Protein AF-A0A671UIS6-F1 (afdb_monomer_lite)

Radius of gyration: 105.87 Å; chains: 1; bounding box: 160×72×300 Å

Organism: Sparus aurata (NCBI:txid8175)

Structure (mmCIF, N/CA/C/O backbone):
data_AF-A0A671UIS6-F1
#
_entry.id   AF-A0A671UIS6-F1
#
loop_
_atom_site.group_PDB
_atom_site.id
_atom_site.type_symbol
_atom_site.label_atom_id
_atom_site.label_alt_id
_atom_site.label_comp_id
_atom_site.label_asym_id
_atom_site.label_entity_id
_atom_site.label_seq_id
_atom_site.pdbx_PDB_ins_code
_atom_site.Cartn_x
_atom_site.Cartn_y
_atom_site.Cartn_z
_atom_site.occupancy
_atom_site.B_iso_or_equiv
_atom_site.auth_seq_id
_atom_site.auth_comp_id
_atom_site.auth_asym_id
_atom_site.auth_atom_id
_atom_site.pdbx_PDB_model_num
ATOM 1 N N . MET A 1 1 ? -38.648 -24.676 105.236 1.00 51.47 1 MET A N 1
ATOM 2 C CA . MET A 1 1 ? -39.016 -25.423 106.467 1.00 51.47 1 MET A CA 1
ATOM 3 C C . MET A 1 1 ? -37.854 -25.617 107.464 1.00 51.47 1 MET A C 1
ATOM 5 O O . MET A 1 1 ? -38.059 -26.242 108.497 1.00 51.47 1 MET A O 1
ATOM 9 N N . SER A 1 2 ? -36.650 -25.066 107.233 1.00 54.97 2 SER A N 1
ATOM 10 C CA . SER A 1 2 ? -35.487 -25.190 108.141 1.00 54.97 2 SER A CA 1
ATOM 11 C C . SER A 1 2 ? -35.295 -24.007 109.107 1.00 54.97 2 SER A C 1
ATOM 13 O O . SER A 1 2 ? -34.727 -24.186 110.181 1.00 54.97 2 SER A O 1
ATOM 15 N N . ALA A 1 3 ? -35.814 -22.817 108.783 1.00 49.06 3 ALA A N 1
ATOM 16 C CA . ALA A 1 3 ? -35.645 -21.608 109.599 1.00 49.06 3 ALA A CA 1
ATOM 17 C C . ALA A 1 3 ? -36.442 -21.633 110.922 1.00 49.06 3 ALA A C 1
ATOM 19 O O . ALA A 1 3 ? -35.980 -21.117 111.934 1.00 49.06 3 ALA A O 1
ATOM 20 N N . SER A 1 4 ? -37.597 -22.303 110.951 1.00 53.16 4 SER A N 1
ATOM 21 C CA . SER A 1 4 ? -38.454 -22.416 112.143 1.00 53.16 4 SER A CA 1
ATOM 22 C C . SER A 1 4 ? -37.894 -23.390 113.192 1.00 53.16 4 SER A C 1
ATOM 24 O O . SER A 1 4 ? -38.154 -23.239 114.382 1.00 53.16 4 SER A O 1
ATOM 26 N N . ARG A 1 5 ? -37.088 -24.377 112.768 1.00 56.91 5 ARG A N 1
ATOM 27 C CA . ARG A 1 5 ? -36.473 -25.380 113.660 1.00 56.91 5 ARG A CA 1
ATOM 28 C C . ARG A 1 5 ? -35.248 -24.824 114.405 1.00 56.91 5 ARG A C 1
ATOM 30 O O . ARG A 1 5 ? -34.976 -25.256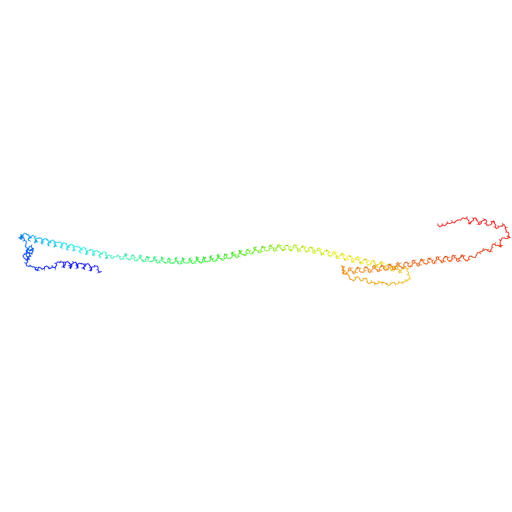 115.521 1.00 56.91 5 ARG A O 1
ATOM 37 N N . SER A 1 6 ? -34.552 -23.828 113.842 1.00 68.19 6 SER A N 1
ATOM 38 C CA . SER A 1 6 ? -33.358 -23.220 114.461 1.00 68.19 6 SER A CA 1
ATOM 39 C C . SER A 1 6 ? -33.676 -22.200 115.560 1.00 68.19 6 SER A C 1
ATOM 41 O O . SER A 1 6 ? -32.840 -21.938 116.422 1.00 68.19 6 SER A O 1
ATOM 43 N N . ALA A 1 7 ? -34.871 -21.607 115.546 1.00 65.06 7 ALA A N 1
ATOM 44 C CA . ALA A 1 7 ? -35.311 -20.681 116.590 1.00 65.06 7 ALA A CA 1
ATOM 45 C C . ALA A 1 7 ? -35.688 -21.427 117.882 1.00 65.06 7 ALA A C 1
ATOM 47 O O . ALA A 1 7 ? -35.312 -21.011 118.973 1.00 65.06 7 ALA A O 1
ATOM 48 N N . LEU A 1 8 ? -36.351 -22.581 117.749 1.00 68.00 8 LEU A N 1
ATOM 49 C CA . LEU A 1 8 ? -36.793 -23.408 118.876 1.00 68.00 8 LEU A CA 1
ATOM 50 C C . LEU A 1 8 ? -35.613 -24.129 119.560 1.00 68.00 8 LEU A C 1
ATOM 52 O O . LEU A 1 8 ? -35.557 -24.202 120.783 1.00 68.00 8 LEU A O 1
ATOM 56 N N . SER A 1 9 ? -34.611 -24.558 118.782 1.00 73.75 9 SER A N 1
ATOM 57 C CA . SER A 1 9 ? -33.340 -25.093 119.303 1.00 73.75 9 SER A CA 1
ATOM 58 C C . SER A 1 9 ? -32.544 -24.059 120.115 1.00 73.75 9 SER A C 1
ATOM 60 O O . SER A 1 9 ? -32.007 -24.397 121.167 1.00 73.75 9 SER A O 1
ATOM 62 N N . ARG A 1 10 ? -32.509 -22.792 119.679 1.00 74.06 10 ARG A N 1
ATOM 63 C CA . ARG A 1 10 ? -31.823 -21.715 120.416 1.00 74.06 10 ARG A CA 1
ATOM 64 C C . ARG A 1 10 ? -32.498 -21.390 121.747 1.00 74.06 10 ARG A C 1
ATOM 66 O O . ARG A 1 10 ? -31.811 -21.081 122.712 1.00 74.06 10 ARG A O 1
ATOM 73 N N . LEU A 1 11 ? -33.823 -21.508 121.811 1.00 70.81 11 LEU A N 1
ATOM 74 C CA . LEU A 1 11 ? -34.587 -21.252 123.030 1.00 70.81 11 LEU A CA 1
ATOM 75 C C . LEU A 1 11 ? -34.443 -22.393 124.053 1.00 70.81 11 LEU A C 1
ATOM 77 O O . LEU A 1 11 ? -34.342 -22.130 125.247 1.00 70.81 11 LEU A O 1
ATOM 81 N N . LEU A 1 12 ? -34.347 -23.646 123.590 1.00 73.88 12 LEU A N 1
ATOM 82 C CA . LEU A 1 12 ? -34.109 -24.808 124.456 1.00 73.88 12 LEU A CA 1
ATOM 83 C C . LEU A 1 12 ? -32.692 -24.830 125.048 1.00 73.88 12 LEU A C 1
ATOM 85 O O . LEU A 1 12 ? -32.553 -25.101 126.236 1.00 73.88 12 LEU A O 1
ATOM 89 N N . ASN A 1 13 ? -31.661 -24.463 124.278 1.00 72.31 13 ASN A N 1
ATOM 90 C CA . ASN A 1 13 ? -30.299 -24.343 124.816 1.00 72.31 13 ASN A CA 1
ATOM 91 C C . ASN A 1 13 ? -30.194 -23.234 125.873 1.00 72.31 13 ASN A C 1
ATOM 93 O O . ASN A 1 13 ? -29.496 -23.402 126.863 1.00 72.31 13 ASN A O 1
ATOM 97 N N . HIS A 1 14 ? -30.935 -22.133 125.712 1.00 64.50 14 HIS A N 1
ATOM 98 C CA . HIS A 1 14 ? -30.919 -21.039 126.685 1.00 64.50 14 HIS A CA 1
ATOM 99 C C . HIS A 1 14 ? -31.647 -21.382 127.995 1.00 64.50 14 HIS A C 1
ATOM 101 O O . HIS A 1 14 ? -31.274 -20.881 129.051 1.00 64.50 14 HIS A O 1
ATOM 107 N N . LEU A 1 15 ? -32.656 -22.258 127.944 1.00 61.47 15 LEU A N 1
ATOM 108 C CA . LEU A 1 15 ? -33.334 -22.768 129.140 1.00 61.47 15 LEU A CA 1
ATOM 109 C C . LEU A 1 15 ? -32.526 -23.861 129.857 1.00 61.47 15 LEU A C 1
ATOM 111 O O . LEU A 1 15 ? -32.618 -23.969 131.077 1.00 61.47 15 LEU A O 1
ATOM 115 N N . LEU A 1 16 ? -31.724 -24.640 129.123 1.00 62.56 16 LEU A N 1
ATOM 116 C CA . LEU A 1 16 ? -30.847 -25.668 129.695 1.00 62.56 16 LEU A CA 1
ATOM 117 C C . LEU A 1 16 ? -29.583 -25.064 130.337 1.00 62.56 16 LEU A C 1
ATOM 119 O O . LEU A 1 16 ? -29.271 -25.424 131.469 1.00 62.56 16 LEU A O 1
ATOM 123 N N . ASP A 1 17 ? -28.936 -24.073 129.708 1.00 51.88 17 ASP A N 1
ATOM 124 C CA . ASP A 1 17 ? -27.770 -23.370 130.287 1.00 51.88 17 ASP A CA 1
ATOM 125 C C . ASP A 1 17 ? -28.120 -22.594 131.569 1.00 51.88 17 ASP A C 1
ATOM 127 O O . ASP A 1 17 ? -27.326 -22.518 132.506 1.00 51.88 17 ASP A O 1
ATOM 131 N N . GLN A 1 18 ? -29.332 -22.035 131.654 1.00 43.62 18 GLN A N 1
ATOM 132 C CA . GLN A 1 18 ? -29.786 -21.317 132.852 1.00 43.62 18 GLN A CA 1
ATOM 133 C C . GLN A 1 18 ? -30.185 -22.256 134.005 1.00 43.62 18 GLN A C 1
ATOM 135 O O . GLN A 1 18 ? -30.294 -21.806 135.147 1.00 43.62 18 GLN A O 1
ATOM 140 N N . SER A 1 19 ? -30.370 -23.554 133.734 1.00 42.50 19 SER A N 1
ATOM 141 C CA . SER A 1 19 ? -30.723 -24.559 134.743 1.00 42.50 19 SER A CA 1
ATOM 142 C C . SER A 1 19 ? -29.503 -25.177 135.441 1.00 42.50 19 SER A C 1
ATOM 144 O O . SER A 1 19 ? -29.650 -25.654 136.565 1.00 42.50 19 SER A O 1
ATOM 146 N N . GLU A 1 20 ? -28.307 -25.152 134.839 1.00 39.03 20 GLU A N 1
ATOM 147 C CA . GLU A 1 20 ? -27.092 -25.733 135.446 1.00 39.03 20 GLU A CA 1
ATOM 148 C C . GLU A 1 20 ? -26.280 -24.744 136.303 1.00 39.03 20 GLU A C 1
ATOM 150 O O . GLU A 1 20 ? -25.532 -25.156 137.188 1.00 39.03 20 GLU A O 1
ATOM 155 N N . VAL A 1 21 ? -26.477 -23.431 136.141 1.00 42.56 21 VAL A N 1
ATOM 156 C CA . VAL A 1 21 ? -25.713 -22.403 136.884 1.00 42.56 21 VAL A CA 1
ATOM 157 C C . VAL A 1 21 ? -26.230 -22.171 138.315 1.00 42.56 21 VAL A C 1
ATOM 159 O O . VAL A 1 21 ? -25.542 -21.570 139.140 1.00 42.56 21 VAL A O 1
ATOM 162 N N . HIS A 1 22 ? -27.409 -22.690 138.674 1.00 34.12 22 HIS A N 1
ATOM 163 C CA . HIS A 1 22 ? -28.022 -22.429 139.986 1.00 34.12 22 HIS A CA 1
ATOM 164 C C . HIS A 1 22 ? -28.241 -23.666 140.863 1.00 34.12 22 HIS A C 1
ATOM 166 O O . HIS A 1 22 ? -28.967 -23.592 141.852 1.00 34.12 22 HIS A O 1
ATOM 172 N N . SER A 1 23 ? -27.609 -24.800 140.549 1.00 37.78 23 SER A N 1
ATOM 173 C CA . SER A 1 23 ? -27.775 -26.044 141.317 1.00 37.78 23 SER A CA 1
ATOM 174 C C . SER A 1 23 ? -26.456 -26.773 141.594 1.00 37.78 23 SER A C 1
ATOM 176 O O . SER A 1 23 ? -26.352 -27.978 141.406 1.00 37.78 23 SER A O 1
ATOM 178 N N . SER A 1 24 ? -25.455 -26.065 142.119 1.00 35.44 24 SER A N 1
ATOM 179 C CA . SER A 1 24 ? -24.354 -26.677 142.872 1.00 35.44 24 SER A CA 1
ATOM 180 C C . SER A 1 24 ? -24.456 -26.292 144.349 1.00 35.44 24 SER A C 1
ATOM 182 O O . SER A 1 24 ? -24.062 -25.216 144.792 1.00 35.44 24 SER A O 1
ATOM 184 N N . LEU A 1 25 ? -25.102 -27.209 145.075 1.00 36.19 25 LEU A N 1
ATOM 185 C CA . LEU A 1 25 ? -24.769 -27.701 146.413 1.00 36.19 25 LEU A CA 1
ATOM 186 C C . LEU A 1 25 ? -23.826 -26.803 147.237 1.00 36.19 25 LEU A C 1
ATOM 188 O O . LEU A 1 25 ? -22.655 -26.638 146.926 1.00 36.19 25 LEU A O 1
ATOM 192 N N . SER A 1 26 ? -24.243 -26.232 148.365 1.00 36.62 26 SER A N 1
ATOM 193 C CA . SER A 1 26 ? -24.583 -26.969 149.591 1.00 36.62 26 SER A CA 1
ATOM 194 C C . SER A 1 26 ? -23.682 -28.191 149.844 1.00 36.62 26 SER A C 1
ATOM 196 O O . SER A 1 26 ? -24.058 -29.299 149.493 1.00 36.62 26 SER A O 1
ATOM 198 N N . HIS A 1 27 ? -22.550 -28.032 150.534 1.00 33.75 27 HIS A N 1
ATOM 199 C CA . HIS A 1 27 ? -22.375 -28.731 151.814 1.00 33.75 27 HIS A CA 1
ATOM 200 C C . HIS A 1 27 ? -21.128 -28.272 152.581 1.00 33.75 27 HIS A C 1
ATOM 202 O O . HIS A 1 27 ? -19.986 -28.486 152.196 1.00 33.75 27 HIS A O 1
ATOM 208 N N . CYS A 1 28 ? -21.391 -27.689 153.744 1.00 32.50 28 CYS A N 1
ATOM 209 C CA . CYS A 1 28 ? -20.578 -27.768 154.947 1.00 32.50 28 CYS A CA 1
ATOM 210 C C . CYS A 1 28 ? -19.896 -29.130 155.177 1.00 32.50 28 CYS A C 1
ATOM 212 O O . CYS A 1 28 ? -20.612 -30.128 155.176 1.00 32.50 28 CYS A O 1
ATOM 214 N N . ARG A 1 29 ? -18.603 -29.111 155.560 1.00 34.12 29 ARG A N 1
ATOM 215 C CA . ARG A 1 29 ? -17.872 -29.948 156.565 1.00 34.12 29 ARG A CA 1
ATOM 216 C C . ARG A 1 29 ? -16.375 -29.896 156.197 1.00 34.12 29 ARG A C 1
ATOM 218 O O . ARG A 1 29 ? -16.081 -30.020 155.025 1.00 34.12 29 ARG A O 1
ATOM 225 N N . LEU A 1 30 ? -15.380 -29.615 157.036 1.00 41.09 30 LEU A N 1
ATOM 226 C CA . LEU A 1 30 ? -15.072 -29.773 158.466 1.00 41.09 30 LEU A CA 1
ATOM 227 C C . LEU A 1 30 ? -14.164 -28.563 158.823 1.00 41.09 30 LEU A C 1
ATOM 229 O O . LEU A 1 30 ? -13.491 -28.055 157.936 1.00 41.09 30 LEU A O 1
ATOM 233 N N . ASP A 1 31 ? -14.253 -27.939 159.990 1.00 36.25 31 ASP A N 1
ATOM 234 C CA . ASP A 1 31 ? -13.350 -28.268 161.098 1.00 36.25 31 ASP A CA 1
ATOM 235 C C . ASP A 1 31 ? -13.888 -27.699 162.423 1.00 36.25 31 ASP A C 1
ATOM 237 O O . ASP A 1 31 ? -14.813 -26.883 162.435 1.00 36.25 31 ASP A O 1
ATOM 241 N N . GLU A 1 32 ? -13.311 -28.159 163.523 1.00 49.94 32 GLU A N 1
ATOM 242 C CA . GLU A 1 32 ? -13.648 -27.903 164.928 1.00 49.94 32 GLU A CA 1
ATOM 243 C C . GLU A 1 32 ? -13.467 -26.468 165.450 1.00 49.94 32 GLU A C 1
ATOM 245 O O . GLU A 1 32 ? -13.508 -26.231 166.650 1.00 49.94 32 GLU A O 1
ATOM 250 N N . ASP A 1 33 ? -13.444 -25.478 164.572 1.00 49.81 33 ASP A N 1
ATOM 251 C CA . ASP A 1 33 ? -13.819 -24.119 164.925 1.00 49.81 33 ASP A CA 1
ATOM 252 C C . ASP A 1 33 ? -14.940 -23.680 163.987 1.00 49.81 33 ASP A C 1
ATOM 254 O O . ASP A 1 33 ? -14.946 -23.941 162.782 1.00 49.81 33 ASP A O 1
ATOM 258 N N . THR A 1 34 ? -15.894 -22.911 164.507 1.00 60.44 34 THR A N 1
ATOM 259 C CA . THR A 1 34 ? -16.881 -22.180 163.692 1.00 60.44 34 THR A CA 1
ATOM 260 C C . THR A 1 34 ? -18.044 -22.982 163.060 1.00 60.44 34 THR A C 1
ATOM 262 O O . THR A 1 34 ? -18.585 -22.642 162.007 1.00 60.44 34 THR A O 1
ATOM 265 N N . LEU A 1 35 ? -18.596 -23.961 163.784 1.00 50.06 35 LEU A N 1
ATOM 266 C CA . LEU A 1 35 ? -19.987 -24.414 163.567 1.00 50.06 35 LEU A CA 1
ATOM 267 C C . LEU A 1 35 ? -21.032 -23.494 164.225 1.00 50.06 35 LEU A C 1
ATOM 269 O O . LEU A 1 35 ? -22.126 -23.319 163.681 1.00 50.06 35 LEU A O 1
ATOM 273 N N . SER A 1 36 ? -20.673 -22.821 165.325 1.00 55.44 36 SER A N 1
ATOM 274 C CA . SER A 1 36 ? -21.473 -21.737 165.913 1.00 55.44 36 SER A CA 1
ATOM 275 C C . SER A 1 36 ? -21.595 -20.535 164.965 1.00 55.44 36 SER A C 1
ATOM 277 O O . SER A 1 36 ? -22.633 -19.873 164.958 1.00 55.44 36 SER A O 1
ATOM 279 N N . SER A 1 37 ? -20.595 -20.283 164.104 1.00 55.69 37 SER A N 1
ATOM 280 C CA . SER A 1 37 ? -20.656 -19.207 163.104 1.00 55.69 37 SER A CA 1
ATOM 281 C C . SER A 1 37 ? -21.469 -19.573 161.870 1.00 55.69 37 SER A C 1
ATOM 283 O O . SER A 1 37 ? -22.166 -18.703 161.367 1.00 55.69 37 SER A O 1
ATOM 285 N N . ARG A 1 38 ? -21.458 -20.825 161.389 1.00 58.03 38 ARG A N 1
ATOM 286 C CA . ARG A 1 38 ? -22.290 -21.219 160.234 1.00 58.03 38 ARG A CA 1
ATOM 287 C C . ARG A 1 38 ? -23.762 -21.347 160.588 1.00 58.03 38 ARG A C 1
ATOM 289 O O . ARG A 1 38 ? -24.601 -20.982 159.773 1.00 58.03 38 ARG A O 1
ATOM 296 N N . LEU A 1 39 ? -24.086 -21.772 161.810 1.00 55.44 39 LEU A N 1
ATOM 297 C CA . LEU A 1 39 ? -25.446 -21.627 162.327 1.00 55.44 39 LEU A CA 1
ATOM 298 C C . LEU A 1 39 ? -25.789 -20.149 162.561 1.00 55.44 39 LEU A C 1
ATOM 300 O O . LEU A 1 39 ? -26.877 -19.746 162.177 1.00 55.44 39 LEU A O 1
ATOM 304 N N . LYS A 1 40 ? -24.864 -19.291 163.023 1.00 57.56 40 LYS A N 1
ATOM 305 C CA . LYS A 1 40 ? -25.088 -17.827 163.023 1.00 57.56 40 LYS A CA 1
ATOM 306 C C . LYS A 1 40 ? -25.274 -17.233 161.618 1.00 57.56 40 LYS A C 1
ATOM 308 O O . LYS A 1 40 ? -26.089 -16.331 161.482 1.00 57.56 40 LYS A O 1
ATOM 313 N N . LEU A 1 41 ? -24.586 -17.718 160.581 1.00 54.56 41 LEU A N 1
ATOM 314 C CA . LEU A 1 41 ? -24.653 -17.224 159.190 1.00 54.56 41 LEU A CA 1
ATOM 315 C C . LEU A 1 41 ? -25.841 -17.793 158.393 1.00 54.56 41 LEU A C 1
ATOM 317 O O . LEU A 1 41 ? -26.373 -17.127 157.510 1.00 54.56 41 LEU A O 1
ATOM 321 N N . GLY A 1 42 ? -26.291 -19.006 158.715 1.00 56.03 42 GLY A N 1
ATOM 322 C CA . GLY A 1 42 ? -27.492 -19.617 158.140 1.00 56.03 42 GLY A CA 1
ATOM 323 C C . GLY A 1 42 ? -28.781 -19.179 158.842 1.00 56.03 42 GLY A C 1
ATOM 324 O O . GLY A 1 42 ? -29.788 -18.939 158.182 1.00 56.03 42 GLY A O 1
ATOM 325 N N . LEU A 1 43 ? -28.752 -18.989 160.168 1.00 47.84 43 LEU A N 1
ATOM 326 C CA . LEU A 1 43 ? -29.907 -18.512 160.943 1.00 47.84 43 LEU A CA 1
ATOM 327 C C . LEU A 1 43 ? -30.079 -16.988 160.881 1.00 47.84 43 LEU A C 1
ATOM 329 O O . LEU A 1 43 ? -31.194 -16.505 161.062 1.00 47.84 43 LEU A O 1
ATOM 333 N N . SER A 1 44 ? -29.039 -16.231 160.513 1.00 45.31 44 SER A N 1
ATOM 334 C CA . SER A 1 44 ? -29.199 -14.828 160.087 1.00 45.31 44 SER A CA 1
ATOM 335 C C . SER A 1 44 ? -29.858 -14.683 158.706 1.00 45.31 44 SER A C 1
ATOM 337 O O . SER A 1 44 ? -30.277 -13.584 158.355 1.00 45.31 44 SER A O 1
ATOM 339 N N . ARG A 1 45 ? -30.027 -15.777 157.942 1.00 46.66 45 ARG A N 1
ATOM 340 C CA . ARG A 1 45 ? -30.754 -15.808 156.656 1.00 46.66 45 ARG A CA 1
ATOM 341 C C . ARG A 1 45 ? -32.218 -16.256 156.751 1.00 46.66 45 ARG A C 1
ATOM 343 O O . ARG A 1 45 ? -32.931 -16.147 155.759 1.00 46.66 45 ARG A O 1
ATOM 350 N N . LEU A 1 46 ? -32.677 -16.735 157.908 1.00 40.06 46 LEU A N 1
ATOM 351 C CA . LEU A 1 46 ? -34.050 -17.238 158.097 1.00 40.06 46 LEU A CA 1
ATOM 352 C C . LEU A 1 46 ? -34.778 -16.654 159.308 1.00 40.06 46 LEU A C 1
ATOM 354 O O . LEU A 1 46 ? -35.964 -16.917 159.490 1.00 40.06 46 LEU A O 1
ATOM 358 N N . THR A 1 47 ? -34.108 -15.823 160.100 1.00 34.12 47 THR A N 1
ATOM 359 C CA . THR A 1 47 ? -34.744 -15.141 161.223 1.00 34.12 47 THR A CA 1
ATOM 360 C C . THR A 1 47 ? -34.626 -13.640 160.995 1.00 34.12 47 THR A C 1
ATOM 362 O O . THR A 1 47 ? -33.541 -13.086 161.181 1.00 34.12 47 THR A O 1
ATOM 365 N N . PRO A 1 48 ? -35.702 -12.956 160.562 1.00 43.50 48 PRO A N 1
ATOM 366 C CA . PRO A 1 48 ? -35.739 -11.512 160.693 1.00 43.50 48 PRO A CA 1
ATOM 367 C C . PRO A 1 48 ? -35.591 -11.173 162.187 1.00 43.50 48 PRO A C 1
ATOM 369 O O . PRO A 1 48 ? -36.118 -11.905 163.034 1.00 43.50 48 PRO A O 1
ATOM 372 N N . PRO A 1 49 ? -34.907 -10.076 162.545 1.00 42.16 49 PRO A N 1
ATOM 373 C CA . PRO A 1 49 ? -35.052 -9.505 163.875 1.00 42.16 49 PRO A CA 1
ATOM 374 C C . PRO A 1 49 ? -36.535 -9.181 164.043 1.00 42.16 49 PRO A C 1
ATOM 376 O O . PRO A 1 49 ? -37.036 -8.346 163.307 1.00 42.16 49 PRO A O 1
ATOM 379 N N . HIS A 1 50 ? -37.239 -9.903 164.919 1.00 43.62 50 HIS A N 1
ATOM 380 C CA . HIS A 1 50 ? -38.675 -9.750 165.185 1.00 43.62 50 HIS A CA 1
ATOM 381 C C . HIS A 1 50 ? -39.550 -9.473 163.937 1.00 43.62 50 HIS A C 1
ATOM 383 O O . HIS A 1 50 ? -39.692 -8.319 163.525 1.00 43.62 50 HIS A O 1
ATOM 389 N N . PRO A 1 51 ? -40.221 -10.487 163.351 1.00 52.00 51 PRO A N 1
ATOM 390 C CA . PRO A 1 51 ? -41.136 -10.262 162.242 1.00 52.00 51 PRO A CA 1
ATOM 391 C C . PRO A 1 51 ? -42.321 -9.443 162.749 1.00 52.00 51 PRO A C 1
ATOM 393 O O . PRO A 1 51 ? -43.275 -9.963 163.323 1.00 52.00 51 PRO A O 1
ATOM 396 N N . ASN A 1 52 ? -42.251 -8.132 162.541 1.00 53.91 52 ASN A N 1
ATOM 397 C CA . ASN A 1 52 ? -43.402 -7.258 162.598 1.00 53.91 52 ASN A CA 1
ATOM 398 C C . ASN A 1 52 ? -44.431 -7.900 161.662 1.00 53.91 52 ASN A C 1
ATOM 400 O O . ASN A 1 52 ? -44.184 -7.979 160.461 1.00 53.91 52 ASN A O 1
ATOM 404 N N . THR A 1 53 ? -45.534 -8.430 162.190 1.00 61.38 53 THR A N 1
ATOM 405 C CA . THR A 1 53 ? -46.608 -9.084 161.417 1.00 61.38 53 THR A CA 1
ATOM 406 C C . THR A 1 53 ? -47.026 -8.247 160.205 1.00 61.38 53 THR A C 1
ATOM 408 O O . THR A 1 53 ? -47.377 -8.796 159.163 1.00 61.38 53 THR A O 1
ATOM 411 N N . LYS A 1 54 ? -46.854 -6.921 160.293 1.00 67.06 54 LYS A N 1
ATOM 412 C CA . LYS A 1 54 ? -46.950 -5.980 159.174 1.00 67.06 54 LYS A CA 1
ATOM 413 C C . LYS A 1 54 ? -46.088 -6.353 157.963 1.00 67.06 54 LYS A C 1
ATOM 415 O O . LYS A 1 54 ? -46.611 -6.323 156.866 1.00 67.06 54 LYS A O 1
ATOM 420 N N . ALA A 1 55 ? -44.819 -6.730 158.116 1.00 71.38 55 ALA A N 1
ATOM 421 C CA . ALA A 1 55 ? -43.919 -7.021 156.995 1.00 71.38 55 ALA A CA 1
ATOM 422 C C . ALA A 1 55 ? -44.332 -8.277 156.207 1.00 71.38 55 ALA A C 1
ATOM 424 O O . ALA A 1 55 ? -44.305 -8.269 154.982 1.00 71.38 55 ALA A O 1
ATOM 425 N N . LEU A 1 56 ? -44.763 -9.340 156.891 1.00 75.00 56 LEU A N 1
ATOM 426 C CA . LEU A 1 56 ? -45.229 -10.581 156.256 1.00 75.00 56 LEU A CA 1
ATOM 427 C C . LEU A 1 56 ? -46.567 -10.365 155.534 1.00 75.00 56 LEU A C 1
ATOM 429 O O . LEU A 1 56 ? -46.745 -10.814 154.402 1.00 75.00 56 LEU A O 1
ATOM 433 N N . VAL A 1 57 ? -47.472 -9.606 156.164 1.00 77.44 57 VAL A N 1
ATOM 434 C CA . VAL A 1 57 ? -48.725 -9.155 155.547 1.00 77.44 57 VAL A CA 1
ATOM 435 C C . VAL A 1 57 ? -48.443 -8.266 154.333 1.00 77.44 57 VAL A C 1
ATOM 437 O O . VAL A 1 57 ? -49.055 -8.487 153.294 1.00 77.44 57 VAL A O 1
ATOM 440 N N . SER A 1 58 ? -47.477 -7.344 154.404 1.00 81.94 58 SER A N 1
ATOM 441 C CA . SER A 1 58 ? -47.057 -6.517 153.266 1.00 81.94 58 SER A CA 1
ATOM 442 C C . SER A 1 58 ? -46.488 -7.355 152.121 1.00 81.94 58 SER A C 1
ATOM 444 O O . SER A 1 58 ? -46.835 -7.118 150.968 1.00 81.94 58 SER A O 1
ATOM 446 N N . THR A 1 59 ? -45.663 -8.366 152.407 1.00 81.38 59 THR A N 1
ATOM 447 C CA . THR A 1 59 ? -45.126 -9.274 151.379 1.00 81.38 59 THR A CA 1
ATOM 448 C C . THR A 1 59 ? -46.239 -10.089 150.722 1.00 81.38 59 THR A C 1
ATOM 450 O O . THR A 1 59 ? -46.271 -10.222 149.501 1.00 81.38 59 THR A O 1
ATOM 453 N N . LEU A 1 60 ? -47.199 -10.594 151.500 1.00 81.81 60 LEU A N 1
ATOM 454 C CA . LEU A 1 60 ? -48.340 -11.336 150.965 1.00 81.81 60 LEU A CA 1
ATOM 455 C C . LEU A 1 60 ? -49.268 -10.434 150.135 1.00 81.81 60 LEU A C 1
ATOM 457 O O . LEU A 1 60 ? -49.666 -10.813 149.035 1.00 81.81 60 LEU A O 1
ATOM 461 N N . GLN A 1 61 ? -49.564 -9.225 150.620 1.00 84.12 61 GLN A N 1
ATOM 462 C CA . GLN A 1 61 ? -50.309 -8.203 149.878 1.00 84.12 61 GLN A CA 1
ATOM 463 C C . GLN A 1 61 ? -49.605 -7.852 148.564 1.00 84.12 61 GLN A C 1
ATOM 465 O O . GLN A 1 61 ? -50.258 -7.782 147.525 1.00 84.12 61 GLN A O 1
ATOM 470 N N . GLN A 1 62 ? -48.276 -7.723 148.585 1.00 87.31 62 GLN A N 1
ATOM 471 C CA . GLN A 1 62 ? -47.470 -7.488 147.391 1.00 87.31 62 GLN A CA 1
ATOM 472 C C . GLN A 1 62 ? -47.543 -8.664 146.410 1.00 87.31 62 GLN A C 1
ATOM 474 O O . GLN A 1 62 ? -47.677 -8.446 145.208 1.00 87.31 62 GLN A O 1
ATOM 479 N N . HIS A 1 63 ? -47.512 -9.910 146.887 1.00 88.50 63 HIS A N 1
ATOM 480 C CA . HIS A 1 63 ? -47.682 -11.083 146.027 1.00 88.50 63 HIS A CA 1
ATOM 481 C C . HIS A 1 63 ? -49.077 -11.158 145.409 1.00 88.50 63 HIS A C 1
ATOM 483 O O . HIS A 1 63 ? -49.179 -11.428 144.215 1.00 88.50 63 HIS A O 1
ATOM 489 N N . PHE A 1 64 ? -50.140 -10.882 146.168 1.00 88.88 64 PHE A N 1
ATOM 490 C CA . PHE A 1 64 ? -51.494 -10.802 145.613 1.00 88.88 64 PHE A CA 1
ATOM 491 C C . PHE A 1 64 ? -51.619 -9.675 144.584 1.00 88.88 64 PHE A C 1
ATOM 493 O O . PHE A 1 64 ? -52.230 -9.867 143.531 1.00 88.88 64 PHE A O 1
ATOM 500 N N . LEU A 1 65 ? -51.005 -8.520 144.843 1.00 91.12 65 LEU A N 1
ATOM 501 C CA . LEU A 1 65 ? -50.995 -7.396 143.911 1.00 91.12 65 LEU A CA 1
ATOM 502 C C . LEU A 1 65 ? -50.254 -7.744 142.611 1.00 91.12 65 LEU A C 1
ATOM 504 O O . LEU A 1 65 ? -50.791 -7.560 141.523 1.00 91.12 65 LEU A O 1
ATOM 508 N N . LEU A 1 66 ? -49.055 -8.318 142.705 1.00 91.00 66 LEU A N 1
ATOM 509 C CA . LEU A 1 66 ? -48.284 -8.751 141.537 1.00 91.00 66 LEU A CA 1
ATOM 510 C C . LEU A 1 66 ? -48.976 -9.889 140.778 1.00 91.00 66 LEU A C 1
ATOM 512 O O . LEU A 1 66 ? -48.972 -9.913 139.547 1.00 91.00 66 LEU A O 1
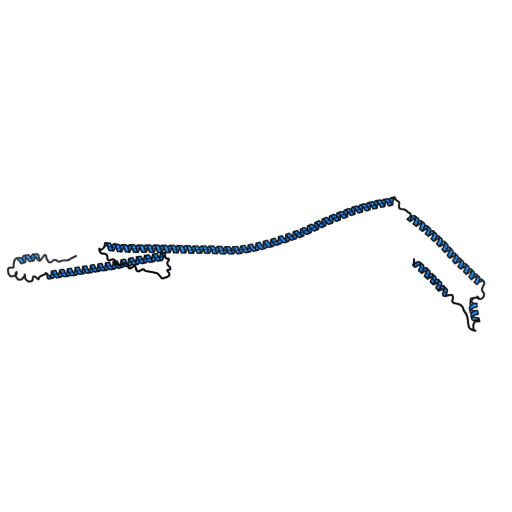ATOM 516 N N . PHE A 1 67 ? -49.590 -10.831 141.494 1.00 90.88 67 PHE A N 1
ATOM 517 C CA . PHE A 1 67 ? -50.331 -11.934 140.891 1.00 90.88 67 PHE A CA 1
ATOM 518 C C . PHE A 1 67 ? -51.572 -11.433 140.143 1.00 90.88 67 PHE A C 1
ATOM 520 O O . PHE A 1 67 ? -51.777 -11.799 138.987 1.00 90.88 67 PHE A O 1
ATOM 527 N N . SER A 1 68 ? -52.361 -10.551 140.761 1.00 87.88 68 SER A N 1
ATOM 528 C CA . SER A 1 68 ? -53.534 -9.935 140.128 1.00 87.88 68 SER A CA 1
ATOM 529 C C . SER A 1 68 ? -53.162 -9.051 138.938 1.00 87.88 68 SER A C 1
ATOM 531 O O . SER A 1 68 ? -53.842 -9.126 137.917 1.00 87.88 68 SER A O 1
ATOM 533 N N . GLN A 1 69 ? -52.055 -8.301 138.999 1.00 91.62 69 GLN A N 1
ATOM 534 C CA . GLN A 1 69 ? -51.527 -7.577 137.836 1.00 91.62 69 GLN A CA 1
ATOM 535 C C . GLN A 1 69 ? -51.154 -8.526 136.696 1.00 91.62 69 GLN A C 1
ATOM 537 O O . GLN A 1 69 ? -51.582 -8.309 135.567 1.00 91.62 69 GLN A O 1
ATOM 542 N N . ARG A 1 70 ? -50.411 -9.607 136.972 1.00 93.56 70 ARG A N 1
ATOM 543 C CA . ARG A 1 70 ? -50.045 -10.591 135.936 1.00 93.56 70 ARG A CA 1
ATOM 544 C C . ARG A 1 70 ? -51.272 -11.260 135.321 1.00 93.56 70 ARG A C 1
ATOM 546 O O . ARG A 1 70 ? -51.313 -11.441 134.107 1.00 93.56 70 ARG A O 1
ATOM 553 N N . LEU A 1 71 ? -52.274 -11.595 136.135 1.00 91.69 71 LEU A N 1
ATOM 554 C CA . LEU A 1 71 ? -53.531 -12.169 135.659 1.00 91.69 71 LEU A CA 1
ATOM 555 C C . LEU A 1 71 ? -54.315 -11.168 134.798 1.00 91.69 71 LEU A C 1
ATOM 557 O O . LEU A 1 71 ? -54.838 -11.538 133.750 1.00 91.69 71 LEU A O 1
ATOM 561 N N . HIS A 1 72 ? -54.370 -9.901 135.218 1.00 93.31 72 HIS A N 1
ATOM 562 C CA . HIS A 1 72 ? -55.016 -8.833 134.464 1.00 93.31 72 HIS A CA 1
ATOM 563 C C . HIS A 1 72 ? -54.341 -8.625 133.105 1.00 93.31 72 HIS A C 1
ATOM 565 O O . HIS A 1 72 ? -55.032 -8.647 132.090 1.00 93.31 72 HIS A O 1
ATOM 571 N N . SER A 1 73 ? -53.008 -8.517 133.065 1.00 93.62 73 SER A N 1
ATOM 572 C CA . SER A 1 73 ? -52.252 -8.397 131.813 1.00 93.62 73 SER A CA 1
ATOM 573 C C . SER A 1 73 ? -52.507 -9.581 130.876 1.00 93.62 73 SER A C 1
ATOM 575 O O . SER A 1 73 ? -52.823 -9.373 129.707 1.00 93.62 73 SER A O 1
ATOM 577 N N . ALA A 1 74 ? -52.477 -10.814 131.392 1.00 92.44 74 ALA A N 1
ATOM 578 C CA . ALA A 1 74 ? -52.756 -12.008 130.593 1.00 92.44 74 ALA A CA 1
ATOM 579 C C . ALA A 1 74 ? -54.204 -12.046 130.061 1.00 92.44 74 ALA A C 1
ATOM 581 O O . ALA A 1 74 ? -54.443 -12.446 128.921 1.00 92.44 74 ALA A O 1
ATOM 582 N N . GLU A 1 75 ? -55.191 -11.614 130.852 1.00 93.06 75 GLU A N 1
ATOM 583 C CA . GLU A 1 75 ? -56.589 -11.560 130.406 1.00 93.06 75 GLU A CA 1
ATOM 584 C C . GLU A 1 75 ? -56.826 -10.446 129.374 1.00 93.06 75 GLU A C 1
ATOM 586 O O . GLU A 1 75 ? -57.596 -10.646 128.430 1.00 93.06 75 GLU A O 1
ATOM 591 N N . VAL A 1 76 ? -56.153 -9.298 129.506 1.00 95.25 76 VAL A N 1
ATOM 592 C CA . VAL A 1 76 ? -56.192 -8.214 128.512 1.00 95.25 76 VAL A CA 1
ATOM 593 C C . VAL A 1 76 ? -55.596 -8.681 127.186 1.00 95.25 76 VAL A C 1
ATOM 595 O O . VAL A 1 76 ? -56.248 -8.540 126.150 1.00 95.25 76 VAL A O 1
ATOM 598 N N . GLU A 1 77 ? -54.421 -9.312 127.204 1.00 94.00 77 GLU A N 1
ATOM 599 C CA . GLU A 1 77 ? -53.800 -9.884 126.003 1.00 94.00 77 GLU A CA 1
ATOM 600 C C . GLU A 1 77 ? -54.698 -10.937 125.349 1.00 94.00 77 GLU A C 1
ATOM 602 O O . GLU A 1 77 ? -54.933 -10.899 124.141 1.00 94.00 77 GLU A O 1
ATOM 607 N N . ARG A 1 78 ? -55.297 -11.835 126.139 1.00 93.88 78 ARG A N 1
ATOM 608 C CA . ARG A 1 78 ? -56.224 -12.847 125.620 1.00 93.88 78 ARG A CA 1
ATOM 609 C C . ARG A 1 78 ? -57.437 -12.223 124.926 1.00 93.88 78 ARG A C 1
ATOM 611 O O . ARG A 1 78 ? -57.876 -12.724 123.887 1.00 93.88 78 ARG A O 1
ATOM 618 N N . ARG A 1 79 ? -58.011 -11.155 125.490 1.00 94.00 79 ARG A N 1
ATOM 619 C CA . ARG A 1 79 ? -59.128 -10.419 124.869 1.00 94.00 79 ARG A CA 1
ATOM 620 C C . ARG A 1 79 ? -58.687 -9.695 123.599 1.00 94.00 79 ARG A C 1
ATOM 622 O O . ARG A 1 79 ? -59.410 -9.763 122.609 1.00 94.00 79 ARG A O 1
ATOM 629 N N . SER A 1 80 ? -57.503 -9.085 123.611 1.00 93.62 80 SER A N 1
ATOM 630 C CA . SER A 1 80 ? -56.904 -8.428 122.444 1.00 93.62 80 SER A CA 1
ATOM 631 C C . SER A 1 80 ? -56.720 -9.406 121.277 1.00 93.62 80 SER A C 1
ATOM 633 O O . SER A 1 80 ? -57.282 -9.207 120.200 1.00 93.62 80 SER A O 1
ATOM 635 N N . LEU A 1 81 ? -56.069 -10.548 121.519 1.00 93.75 81 LEU A N 1
ATOM 636 C CA . LEU A 1 81 ? -55.824 -11.575 120.499 1.00 93.75 81 LEU A CA 1
ATOM 637 C C . LEU A 1 81 ? -57.120 -12.162 119.923 1.00 93.75 81 LEU A C 1
ATOM 639 O O . LEU A 1 81 ? -57.191 -12.508 118.746 1.00 93.75 81 LEU A O 1
ATOM 643 N N . ARG A 1 82 ? -58.187 -12.261 120.723 1.00 93.44 82 ARG A N 1
ATOM 644 C CA . ARG A 1 82 ? -59.500 -12.704 120.225 1.00 93.44 82 ARG A CA 1
ATOM 645 C C . ARG A 1 82 ? -60.114 -11.725 119.233 1.00 93.44 82 ARG A C 1
ATOM 647 O O . ARG A 1 82 ? -60.715 -12.172 118.256 1.00 93.44 82 ARG A O 1
ATOM 654 N N . LEU A 1 83 ? -59.971 -10.424 119.476 1.00 93.50 83 LEU A N 1
ATOM 655 C CA . LEU A 1 83 ? -60.412 -9.394 118.536 1.00 93.50 83 LEU A CA 1
ATOM 656 C C . LEU A 1 83 ? -59.577 -9.438 117.257 1.00 93.50 83 LEU A C 1
ATOM 658 O O . LEU A 1 83 ? -60.134 -9.374 116.164 1.00 93.50 83 LEU A O 1
ATOM 662 N N . GLU A 1 84 ? -58.267 -9.640 117.379 1.00 93.25 84 GLU A N 1
ATOM 663 C CA . GLU A 1 84 ? -57.371 -9.771 116.231 1.00 93.25 84 GLU A CA 1
ATOM 664 C C . GLU A 1 84 ? -57.725 -10.992 115.364 1.00 93.25 84 GLU A C 1
ATOM 666 O O . GLU A 1 84 ? -57.903 -10.870 114.152 1.00 93.25 84 GLU A O 1
ATOM 671 N N . VAL A 1 85 ? -57.980 -12.153 115.978 1.00 92.88 85 VAL A N 1
ATOM 672 C CA . VAL A 1 85 ? -58.459 -13.357 115.273 1.00 92.88 85 VAL A CA 1
ATOM 673 C C . VAL A 1 85 ? -59.820 -13.130 114.608 1.00 92.88 85 VAL A C 1
ATOM 675 O O . VAL A 1 85 ? -60.057 -13.613 113.496 1.00 92.88 85 VAL A O 1
ATOM 678 N N . ALA A 1 86 ? -60.734 -12.410 115.261 1.00 92.31 86 ALA A N 1
ATOM 679 C CA . ALA A 1 86 ? -62.030 -12.077 114.677 1.00 92.31 86 ALA A CA 1
ATOM 680 C C . ALA A 1 86 ? -61.881 -11.151 113.456 1.00 92.31 86 ALA A C 1
ATOM 682 O O . ALA A 1 86 ? -62.519 -11.389 112.426 1.00 92.31 86 ALA A O 1
ATOM 683 N N . ASN A 1 87 ? -60.994 -10.158 113.536 1.00 90.94 87 ASN A N 1
ATOM 684 C CA . ASN A 1 87 ? -60.695 -9.239 112.441 1.00 90.94 87 ASN A CA 1
ATOM 685 C C . ASN A 1 87 ? -60.042 -9.955 111.254 1.00 90.94 87 ASN A C 1
ATOM 687 O O . ASN A 1 87 ? -60.496 -9.783 110.124 1.00 90.94 87 ASN A O 1
ATOM 691 N N . LEU A 1 88 ? -59.064 -10.833 111.496 1.00 91.38 88 LEU A N 1
ATOM 692 C CA . LEU A 1 88 ? -58.430 -11.634 110.442 1.00 91.38 88 LEU A CA 1
ATOM 693 C C . LEU A 1 88 ? -59.436 -12.551 109.733 1.00 91.38 88 LEU A C 1
ATOM 695 O O . LEU A 1 88 ? -59.451 -12.632 108.505 1.00 91.38 88 LEU A O 1
ATOM 699 N N . LYS A 1 89 ? -60.340 -13.198 110.480 1.00 88.56 89 LYS A N 1
ATOM 700 C CA . LYS A 1 89 ? -61.417 -14.010 109.885 1.00 88.56 89 LYS A CA 1
ATOM 701 C C . LYS A 1 89 ? -62.373 -13.180 109.031 1.00 88.56 89 LYS A C 1
ATOM 703 O O . LYS A 1 89 ? -62.850 -13.676 108.011 1.00 88.56 89 LYS A O 1
ATOM 708 N N . LYS A 1 90 ? -62.672 -11.943 109.439 1.00 87.88 90 LYS A N 1
ATOM 709 C CA . LYS A 1 90 ? -63.503 -11.022 108.655 1.00 87.88 90 LYS A CA 1
ATOM 710 C C . LYS A 1 90 ? -62.786 -10.594 107.369 1.00 87.88 90 LYS A C 1
ATOM 712 O O . LYS A 1 90 ? -63.397 -10.678 106.309 1.00 87.88 90 LYS A O 1
ATOM 717 N N . GLY A 1 91 ? -61.501 -10.240 107.451 1.00 85.69 91 GLY A N 1
ATOM 718 C CA . GLY A 1 91 ? -60.675 -9.890 106.289 1.00 85.69 91 GLY A CA 1
ATOM 719 C C . GLY A 1 91 ? -60.580 -11.028 105.270 1.00 85.69 91 GLY A C 1
ATOM 720 O O . GLY A 1 91 ? -60.861 -10.828 104.093 1.00 85.69 91 GLY A O 1
ATOM 721 N N . LEU A 1 92 ? -60.328 -12.257 105.733 1.00 84.06 92 LEU A N 1
ATOM 722 C CA . LEU A 1 92 ? -60.269 -13.437 104.864 1.00 84.06 92 LEU A CA 1
ATOM 723 C C . LEU A 1 92 ? -61.601 -13.714 104.149 1.00 84.06 92 LEU A C 1
ATOM 725 O O . LEU A 1 92 ? -61.616 -14.141 102.998 1.00 84.06 92 LEU A O 1
ATOM 729 N N . ARG A 1 93 ? -62.740 -13.484 104.817 1.00 79.56 93 ARG A N 1
ATOM 730 C CA . ARG A 1 93 ? -64.063 -13.625 104.186 1.00 79.56 93 ARG A CA 1
ATOM 731 C C . ARG A 1 93 ? -64.305 -12.566 103.113 1.00 79.56 93 ARG A C 1
ATOM 733 O O . ARG A 1 93 ? -64.959 -12.875 102.123 1.00 79.56 93 ARG A O 1
ATOM 740 N N . GLN A 1 94 ? -63.786 -11.357 103.302 1.00 77.75 94 GLN A N 1
ATOM 741 C CA . GLN A 1 94 ? -63.940 -10.260 102.354 1.00 77.75 94 GLN A CA 1
ATOM 742 C C . GLN A 1 94 ? -63.084 -10.462 101.097 1.00 77.75 94 GLN A C 1
ATOM 744 O O . GLN A 1 94 ? -63.626 -10.402 99.998 1.00 77.75 94 GLN A O 1
ATOM 749 N N . GLU A 1 95 ? -61.813 -10.851 101.232 1.00 73.31 95 GLU A N 1
ATOM 750 C CA . GLU A 1 95 ? -60.983 -11.206 100.068 1.00 73.31 95 GLU A CA 1
ATOM 751 C C . GLU A 1 95 ? -61.546 -12.397 99.287 1.00 73.31 95 GLU A C 1
ATOM 753 O O . GLU A 1 95 ? -61.524 -12.424 98.055 1.00 73.31 95 GLU A O 1
ATOM 758 N N . ARG A 1 96 ? -62.104 -13.389 99.990 1.00 69.31 96 ARG A N 1
ATOM 759 C CA . ARG A 1 96 ? -62.743 -14.536 99.337 1.00 69.31 96 ARG A CA 1
ATOM 760 C C . ARG A 1 96 ? -64.007 -14.133 98.575 1.00 69.31 96 ARG A C 1
ATOM 762 O O . ARG A 1 96 ? -64.297 -14.730 97.547 1.00 69.31 96 ARG A O 1
ATOM 769 N N . ALA A 1 97 ? -64.730 -13.118 99.052 1.00 64.69 97 ALA A N 1
ATOM 770 C CA . ALA A 1 97 ? -65.875 -12.547 98.351 1.00 64.69 97 ALA A CA 1
ATOM 771 C C . ALA A 1 97 ? -65.442 -11.741 97.110 1.00 64.69 97 ALA A C 1
ATOM 773 O O . ALA A 1 97 ? -66.058 -11.867 96.051 1.00 64.69 97 ALA A O 1
ATOM 774 N N . GLU A 1 98 ? -64.352 -10.976 97.202 1.00 62.00 98 GLU A N 1
ATOM 775 C CA . GLU A 1 98 ? -63.809 -10.171 96.099 1.00 62.00 98 GLU A CA 1
ATOM 776 C C . GLU A 1 98 ? -63.178 -11.028 94.990 1.00 62.00 98 GLU A C 1
ATOM 778 O O . GLU A 1 98 ? -63.425 -10.783 93.811 1.00 62.00 98 GLU A O 1
ATOM 783 N N . THR A 1 99 ? -62.465 -12.099 95.345 1.00 60.03 99 THR A N 1
ATOM 784 C CA . THR A 1 99 ? -61.925 -13.087 94.387 1.00 60.03 99 THR A CA 1
ATOM 785 C C . THR A 1 99 ? -63.008 -13.955 93.738 1.00 60.03 99 THR A C 1
ATOM 787 O O . THR A 1 99 ? -62.795 -14.497 92.656 1.00 60.03 99 THR A O 1
ATOM 790 N N . SER A 1 100 ? -64.194 -14.052 94.349 1.00 58.56 100 SER A N 1
ATOM 791 C CA . SER A 1 100 ? -65.357 -14.757 93.791 1.00 58.56 100 SER A CA 1
ATOM 792 C C . SER A 1 100 ? -66.272 -13.898 92.905 1.00 58.56 100 SER A C 1
ATOM 794 O O . SER A 1 100 ? -67.295 -14.395 92.434 1.00 58.56 100 SER A O 1
ATOM 796 N N . ARG A 1 101 ? -65.918 -12.633 92.617 1.00 61.03 101 ARG A N 1
ATOM 797 C CA . ARG A 1 101 ? -66.562 -11.859 91.540 1.00 61.03 101 ARG A CA 1
ATOM 798 C C . ARG A 1 101 ? -66.169 -12.456 90.186 1.00 61.03 101 ARG A C 1
ATOM 800 O O . ARG A 1 101 ? -65.225 -12.020 89.535 1.00 61.03 101 ARG A O 1
ATOM 807 N N . THR A 1 102 ? -66.914 -13.463 89.753 1.00 65.00 102 THR A N 1
ATOM 808 C CA . THR A 1 102 ? -66.871 -13.976 88.384 1.00 65.00 102 THR A CA 1
ATOM 809 C C . THR A 1 102 ? -67.153 -12.840 87.403 1.00 65.00 102 THR A C 1
ATOM 811 O O . THR A 1 102 ? -68.161 -12.141 87.526 1.00 65.00 102 THR A O 1
ATOM 814 N N . VAL A 1 103 ? -66.251 -12.643 86.440 1.00 67.44 103 VAL A N 1
ATOM 815 C CA . VAL A 1 103 ? -66.427 -11.682 85.344 1.00 67.44 103 VAL A CA 1
ATOM 816 C C . VAL A 1 103 ? -67.728 -12.021 84.600 1.00 67.44 103 VAL A C 1
ATOM 818 O O . VAL A 1 103 ? -67.955 -13.197 84.311 1.00 67.44 103 VAL A O 1
ATOM 821 N N . PRO A 1 104 ? -68.589 -11.036 84.280 1.00 78.44 104 PRO A N 1
ATOM 822 C CA . PRO A 1 104 ? -69.812 -11.284 83.525 1.00 78.44 104 PRO A CA 1
ATOM 823 C C . PRO A 1 104 ? -69.512 -11.992 82.200 1.00 78.44 104 PRO A C 1
ATOM 825 O O . PRO A 1 104 ? -68.588 -11.597 81.481 1.00 78.44 104 PRO A O 1
ATOM 828 N N . ALA A 1 105 ? -70.305 -13.009 81.860 1.00 82.06 105 ALA A N 1
ATOM 829 C CA . ALA A 1 105 ? -70.105 -13.814 80.655 1.00 82.06 105 ALA A CA 1
ATOM 830 C C . ALA A 1 105 ? -70.094 -12.964 79.368 1.00 82.06 105 ALA A C 1
ATOM 832 O O . ALA A 1 105 ? -69.357 -13.276 78.435 1.00 82.06 105 ALA A O 1
ATOM 833 N N . GLU A 1 106 ? -70.833 -11.848 79.331 1.00 86.06 106 GLU A N 1
ATOM 834 C CA . GLU A 1 106 ? -70.828 -10.917 78.194 1.00 86.06 106 GLU A CA 1
ATOM 835 C C . GLU A 1 106 ? -69.461 -10.250 77.983 1.00 86.06 106 GLU A C 1
ATOM 837 O O . GLU A 1 106 ? -68.997 -10.152 76.847 1.00 86.06 106 GLU A O 1
ATOM 842 N N . ARG A 1 107 ? -68.773 -9.839 79.060 1.00 87.44 107 ARG A N 1
ATOM 843 C CA . ARG A 1 107 ? -67.435 -9.229 78.958 1.00 87.44 107 ARG A CA 1
ATOM 844 C C . ARG A 1 107 ? -66.397 -10.242 78.494 1.00 87.44 107 ARG A C 1
ATOM 846 O O . ARG A 1 107 ? -65.563 -9.912 77.659 1.00 87.44 107 ARG A O 1
ATOM 853 N N . PHE A 1 108 ? -66.473 -11.473 78.995 1.00 88.75 108 PHE A N 1
ATOM 854 C CA . PHE A 1 108 ? -65.601 -12.555 78.540 1.00 88.75 108 PHE A CA 1
ATOM 855 C C . PHE A 1 108 ? -65.824 -12.868 77.053 1.00 88.75 108 PHE A C 1
ATOM 857 O O . PHE A 1 108 ? -64.870 -12.892 76.279 1.00 88.75 108 PHE A O 1
ATOM 864 N N . ASN A 1 109 ? -67.082 -13.010 76.626 1.00 91.75 109 ASN A N 1
ATOM 865 C CA . ASN A 1 109 ? -67.419 -13.251 75.224 1.00 91.75 109 ASN A CA 1
ATOM 866 C C . ASN A 1 109 ? -66.973 -12.104 74.306 1.00 91.75 109 ASN A C 1
ATOM 868 O O . ASN A 1 109 ? -66.469 -12.376 73.217 1.00 91.75 109 ASN A O 1
ATOM 872 N N . SER A 1 110 ? -67.098 -10.847 74.750 1.00 94.12 110 SER A N 1
ATOM 873 C CA . SER A 1 110 ? -66.588 -9.673 74.029 1.00 94.12 110 SER A CA 1
ATOM 874 C C . SER A 1 110 ? -65.080 -9.762 73.809 1.00 94.12 110 SER A C 1
ATOM 876 O O . SER A 1 110 ? -64.625 -9.643 72.674 1.00 94.12 110 SER A O 1
ATOM 878 N N . VAL A 1 111 ? -64.311 -10.049 74.865 1.00 95.25 111 VAL A N 1
ATOM 879 C CA . VAL A 1 111 ? -62.855 -10.230 74.763 1.00 95.25 111 VAL A CA 1
ATOM 880 C C . VAL A 1 111 ? -62.523 -11.390 73.826 1.00 95.25 111 VAL A C 1
ATOM 882 O O . VAL A 1 111 ? -61.641 -11.259 72.988 1.00 95.25 111 VAL A O 1
ATOM 885 N N . CYS A 1 112 ? -63.251 -12.510 73.884 1.00 94.44 112 CYS A N 1
ATOM 886 C CA . CYS A 1 112 ? -63.031 -13.625 72.961 1.00 94.44 112 CYS A CA 1
ATOM 887 C C . CYS A 1 112 ? -63.311 -13.260 71.494 1.00 94.44 112 CYS A C 1
ATOM 889 O O . CYS A 1 112 ? -62.606 -13.740 70.608 1.00 94.44 112 CYS A O 1
ATOM 891 N N . VAL A 1 113 ? -64.337 -12.450 71.210 1.00 95.94 113 VAL A N 1
ATOM 892 C CA . VAL A 1 113 ? -64.610 -11.956 69.849 1.00 95.94 113 VAL A CA 1
ATOM 893 C C . VAL A 1 113 ? -63.493 -11.028 69.386 1.00 95.94 113 VAL A C 1
ATOM 895 O O . VAL A 1 113 ? -62.977 -11.215 68.288 1.00 95.94 113 VAL A O 1
ATOM 898 N N . GLU A 1 114 ? -63.081 -10.084 70.225 1.00 96.75 114 GLU A N 1
ATOM 899 C CA . GLU A 1 114 ? -62.009 -9.142 69.908 1.00 96.75 114 GLU A CA 1
ATOM 900 C C . GLU A 1 114 ? -60.671 -9.857 69.686 1.00 96.75 114 GLU A C 1
ATOM 902 O O . GLU A 1 114 ? -59.955 -9.543 68.742 1.00 96.75 114 GLU A O 1
ATOM 907 N N . LEU A 1 115 ? -60.365 -10.888 70.478 1.00 97.31 115 LEU A N 1
ATOM 908 C CA . LEU A 1 115 ? -59.147 -11.687 70.342 1.00 97.31 115 LEU A CA 1
ATOM 909 C C . LEU A 1 115 ? -59.163 -12.523 69.055 1.00 97.31 115 LEU A C 1
ATOM 911 O O . LEU A 1 115 ? -58.146 -12.617 68.372 1.00 97.31 115 LEU A O 1
ATOM 915 N N . ARG A 1 116 ? -60.330 -13.051 68.653 1.00 97.56 116 ARG A N 1
ATOM 916 C CA . ARG A 1 116 ? -60.507 -13.682 67.332 1.00 97.56 116 ARG A CA 1
ATOM 917 C C . ARG A 1 116 ? -60.317 -12.682 66.190 1.00 97.56 116 ARG A C 1
ATOM 919 O O . ARG A 1 116 ? -59.653 -13.003 65.211 1.00 97.56 116 ARG A O 1
ATOM 926 N N . GLN A 1 117 ? -60.863 -11.473 66.312 1.00 97.88 117 GLN A N 1
ATOM 927 C CA . GLN A 1 117 ? -60.689 -10.413 65.313 1.00 97.88 117 GLN A CA 1
ATOM 928 C C . GLN A 1 117 ? -59.238 -9.912 65.251 1.00 97.88 117 GLN A C 1
ATOM 930 O O . GLN A 1 117 ? -58.726 -9.640 64.170 1.00 97.88 117 GLN A O 1
ATOM 935 N N . ALA A 1 118 ? -58.555 -9.796 66.390 1.00 97.38 118 ALA A N 1
ATOM 936 C CA . ALA A 1 118 ? -57.137 -9.458 66.460 1.00 97.38 118 ALA A CA 1
ATOM 937 C C . ALA A 1 118 ? -56.278 -10.544 65.802 1.00 97.38 118 ALA A C 1
ATOM 939 O O . ALA A 1 118 ? -55.424 -10.215 64.988 1.00 97.38 118 ALA A O 1
ATOM 940 N N . LEU A 1 119 ? -56.568 -11.823 66.067 1.00 97.88 119 LEU A N 1
ATOM 941 C CA . LEU A 1 119 ? -55.891 -12.947 65.420 1.00 97.88 119 LEU A CA 1
ATOM 942 C C . LEU A 1 119 ? -56.108 -12.955 63.899 1.00 97.88 119 LEU A C 1
ATOM 944 O O . LEU A 1 119 ? -55.159 -13.176 63.159 1.00 97.88 119 LEU A O 1
ATOM 948 N N . SER A 1 120 ? -57.326 -12.672 63.425 1.00 98.06 120 SER A N 1
ATOM 949 C CA . SER A 1 120 ? -57.612 -12.564 61.987 1.00 98.06 120 SER A CA 1
ATOM 950 C C . SER A 1 120 ? -56.822 -11.432 61.325 1.00 98.06 120 SER A C 1
ATOM 952 O O . SER A 1 120 ? -56.263 -11.634 60.252 1.00 98.06 120 SER A O 1
ATOM 954 N N . ARG A 1 121 ? -56.757 -10.253 61.959 1.00 98.12 121 ARG A N 1
ATOM 955 C CA . ARG A 1 121 ? -55.968 -9.114 61.457 1.00 98.12 121 ARG A CA 1
ATOM 956 C C . ARG A 1 121 ? -54.472 -9.421 61.439 1.00 98.12 121 ARG A C 1
ATOM 958 O O . ARG A 1 121 ? -53.790 -9.039 60.498 1.00 98.12 121 ARG A O 1
ATOM 965 N N . GLU A 1 122 ? -53.975 -10.123 62.454 1.00 97.75 122 GLU A N 1
ATOM 966 C CA . GLU A 1 122 ? -52.582 -10.573 62.519 1.00 97.75 122 GLU A CA 1
ATOM 967 C C . GLU A 1 122 ? -52.264 -11.566 61.392 1.00 97.75 122 GLU A C 1
ATOM 969 O O . GLU A 1 122 ? -51.253 -11.422 60.715 1.00 97.75 122 GLU A O 1
ATOM 974 N N . GLN A 1 123 ? -53.149 -12.532 61.127 1.00 97.88 123 GLN A N 1
ATOM 975 C CA . GLN A 1 123 ? -52.982 -13.484 60.022 1.00 97.88 123 GLN A CA 1
ATOM 976 C C . GLN A 1 123 ? -52.968 -12.790 58.652 1.00 97.88 123 GLN A C 1
ATOM 978 O O . GLN A 1 123 ? -52.151 -13.128 57.798 1.00 97.88 123 GLN A O 1
ATOM 983 N N . GLU A 1 124 ? -53.837 -11.799 58.444 1.00 98.31 124 GLU A N 1
ATOM 984 C CA . GLU A 1 124 ? -53.857 -11.000 57.214 1.00 98.31 124 GLU A CA 1
ATOM 985 C C . GLU A 1 124 ? -52.584 -10.152 57.065 1.00 98.31 124 GLU A C 1
ATOM 987 O O . GLU A 1 124 ? -51.972 -10.129 55.996 1.00 98.31 124 GLU A O 1
ATOM 992 N N . ALA A 1 125 ? -52.123 -9.518 58.148 1.00 98.12 125 ALA A N 1
ATOM 993 C CA . ALA A 1 125 ? -50.866 -8.776 58.157 1.00 98.12 125 ALA A CA 1
ATOM 994 C C . ALA A 1 125 ? -49.663 -9.684 57.852 1.00 98.12 125 ALA A C 1
ATOM 996 O O . ALA A 1 125 ? -48.797 -9.305 57.065 1.00 98.12 125 ALA A O 1
ATOM 997 N N . GLN A 1 126 ? -49.628 -10.899 58.408 1.00 98.12 126 GLN A N 1
ATOM 998 C CA . GLN A 1 126 ? -48.592 -11.893 58.117 1.00 98.12 126 GLN A CA 1
ATOM 999 C C . GLN A 1 126 ? -48.600 -12.318 56.646 1.00 98.12 126 GLN A C 1
ATOM 1001 O O . GLN A 1 126 ? -47.534 -12.405 56.037 1.00 98.12 126 GLN A O 1
ATOM 1006 N N . ALA A 1 127 ? -49.779 -12.526 56.051 1.00 98.19 127 ALA A N 1
ATOM 1007 C CA . ALA A 1 127 ? -49.896 -12.841 54.628 1.00 98.19 127 ALA A CA 1
ATOM 1008 C C . ALA A 1 127 ? -49.352 -11.703 53.744 1.00 98.19 127 ALA A C 1
ATOM 1010 O O . ALA A 1 127 ? -48.597 -11.959 52.806 1.00 98.19 127 ALA A O 1
ATOM 1011 N N . LEU A 1 128 ? -49.668 -10.447 54.078 1.00 98.56 128 LEU A N 1
ATOM 1012 C CA . LEU A 1 128 ? -49.151 -9.275 53.364 1.00 98.56 128 LEU A CA 1
ATOM 1013 C C . LEU A 1 128 ? -47.637 -9.110 53.521 1.00 98.56 128 LEU A C 1
ATOM 1015 O O . LEU A 1 128 ? -46.961 -8.773 52.551 1.00 98.56 128 LEU A O 1
ATOM 1019 N N . ILE A 1 129 ? -47.092 -9.347 54.718 1.00 98.25 129 ILE A N 1
ATOM 1020 C CA . ILE A 1 129 ? -45.642 -9.314 54.949 1.00 98.25 129 ILE A CA 1
ATOM 1021 C C . ILE A 1 129 ? -44.960 -10.378 54.094 1.00 98.25 129 ILE A C 1
ATOM 1023 O O . ILE A 1 129 ? -43.998 -10.054 53.405 1.00 98.25 129 ILE A O 1
ATOM 1027 N N . GLN A 1 130 ? -45.482 -11.607 54.074 1.00 98.38 130 GLN A N 1
ATOM 1028 C CA . GLN A 1 130 ? -44.918 -12.675 53.253 1.00 98.38 130 GLN A CA 1
ATOM 1029 C C . GLN A 1 130 ? -44.939 -12.306 51.765 1.00 98.38 130 GLN A C 1
ATOM 1031 O O . GLN A 1 130 ? -43.920 -12.426 51.090 1.00 98.38 130 GLN A O 1
ATOM 1036 N N . GLU A 1 131 ? -46.053 -11.763 51.266 1.00 98.44 131 GLU A N 1
ATOM 1037 C CA . GLU A 1 131 ? -46.144 -11.300 49.881 1.00 98.44 131 GLU A CA 1
ATOM 1038 C C . GLU A 1 131 ? -45.138 -10.173 49.581 1.00 98.44 131 GLU A C 1
ATOM 1040 O O . GLU A 1 131 ? -44.499 -10.162 48.526 1.00 98.44 131 GLU A O 1
ATOM 1045 N N . GLN A 1 132 ? -44.962 -9.217 50.497 1.00 98.25 132 GLN A N 1
ATOM 1046 C CA . GLN A 1 132 ? -43.966 -8.155 50.342 1.00 98.25 132 GLN A CA 1
ATOM 1047 C C . GLN A 1 132 ? -42.536 -8.699 50.365 1.00 98.25 132 GLN A C 1
ATOM 1049 O O . GLN A 1 132 ? -41.711 -8.251 49.568 1.00 98.25 132 GLN A O 1
ATOM 1054 N N . THR A 1 133 ? -42.243 -9.676 51.222 1.00 98.31 133 THR A N 1
ATOM 1055 C CA . THR A 1 133 ? -40.952 -10.368 51.272 1.00 98.31 133 THR A CA 1
ATOM 1056 C C . THR A 1 133 ? -40.671 -11.095 49.959 1.00 98.31 133 THR A C 1
ATOM 1058 O O . THR A 1 133 ? -39.595 -10.920 49.388 1.00 98.31 133 THR A O 1
ATOM 1061 N N . ASP A 1 134 ? -41.650 -11.815 49.413 1.00 98.19 134 ASP A N 1
ATOM 1062 C CA . ASP A 1 134 ? -41.517 -12.511 48.131 1.00 98.19 134 ASP A CA 1
ATOM 1063 C C . ASP A 1 134 ? -41.295 -11.517 46.974 1.00 98.19 134 ASP A C 1
ATOM 1065 O O . ASP A 1 134 ? -40.417 -11.711 46.127 1.00 98.19 134 ASP A O 1
ATOM 1069 N N . ARG A 1 135 ? -42.028 -10.392 46.968 1.00 98.56 135 ARG A N 1
ATOM 1070 C CA . ARG A 1 135 ? -41.841 -9.302 45.991 1.00 98.56 135 ARG A CA 1
ATOM 1071 C C . ARG A 1 135 ? -40.457 -8.659 46.103 1.00 98.56 135 ARG A C 1
ATOM 1073 O O . ARG A 1 135 ? -39.837 -8.387 45.074 1.00 98.56 135 ARG A O 1
ATOM 1080 N N . LEU A 1 136 ? -39.959 -8.422 47.318 1.00 98.50 136 LEU A N 1
ATOM 1081 C CA . LEU A 1 136 ? -38.614 -7.885 47.548 1.00 98.50 136 LEU A CA 1
ATOM 1082 C C . LEU A 1 136 ? -37.536 -8.858 47.068 1.00 98.50 136 LEU A C 1
ATOM 1084 O O . LEU A 1 136 ? -36.607 -8.430 46.388 1.00 98.50 136 LEU A O 1
ATOM 1088 N N . HIS A 1 137 ? -37.682 -10.158 47.333 1.00 98.44 137 HIS A N 1
ATOM 1089 C CA . HIS A 1 137 ? -36.762 -11.172 46.816 1.00 98.44 137 HIS A CA 1
ATOM 1090 C C . HIS A 1 137 ? -36.758 -11.230 45.283 1.00 98.44 137 HIS A C 1
ATOM 1092 O O . HIS A 1 137 ? -35.687 -11.288 44.677 1.00 98.44 137 HIS A O 1
ATOM 1098 N N . ALA A 1 138 ? -37.924 -11.144 44.638 1.00 98.31 138 ALA A N 1
ATOM 1099 C CA . ALA A 1 138 ? -38.014 -11.107 43.179 1.00 98.31 138 ALA A CA 1
ATOM 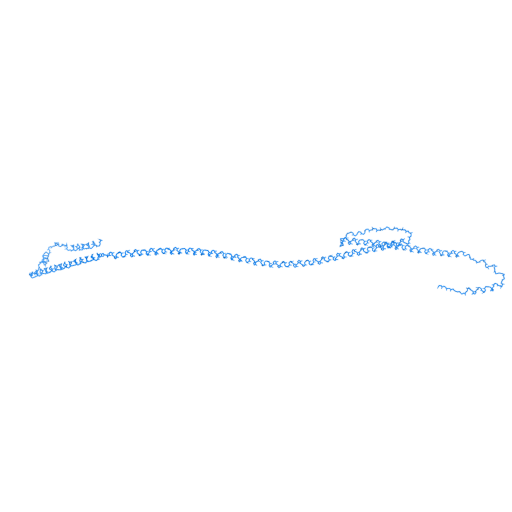1100 C C . ALA A 1 138 ? -37.354 -9.850 42.580 1.00 98.31 138 ALA A C 1
ATOM 1102 O O . ALA A 1 138 ? -36.677 -9.926 41.552 1.00 98.31 138 ALA A O 1
ATOM 1103 N N . LEU A 1 139 ? -37.529 -8.687 43.219 1.00 98.31 139 LEU A N 1
ATOM 1104 C CA . LEU A 1 139 ? -36.855 -7.453 42.812 1.00 98.31 139 LEU A CA 1
ATOM 1105 C C . LEU A 1 139 ? -35.342 -7.536 43.019 1.00 98.31 139 LEU A C 1
ATOM 1107 O O . LEU A 1 139 ? -34.603 -7.133 42.124 1.00 98.31 139 LEU A O 1
ATOM 1111 N N . GLN A 1 140 ? -34.888 -8.101 44.138 1.00 98.44 140 GLN A N 1
ATOM 1112 C CA . GLN A 1 140 ? -33.468 -8.310 44.408 1.00 98.44 140 GLN A CA 1
ATOM 1113 C C . GLN A 1 140 ? -32.828 -9.184 43.323 1.00 98.44 140 GLN A C 1
ATOM 1115 O O . GLN A 1 140 ? -31.842 -8.775 42.718 1.00 98.44 140 GLN A O 1
ATOM 1120 N N . LEU A 1 141 ? -33.449 -10.318 42.979 1.00 98.44 141 LEU A N 1
ATOM 1121 C CA . LEU A 1 141 ? -32.957 -11.201 41.918 1.00 98.44 141 LEU A CA 1
ATOM 1122 C C . LEU A 1 141 ? -32.860 -10.481 40.564 1.00 98.44 141 LEU A C 1
ATOM 1124 O O . LEU A 1 141 ? -31.892 -10.660 39.823 1.00 98.44 141 LEU A O 1
ATOM 1128 N N . ARG A 1 142 ? -33.849 -9.642 40.233 1.00 98.50 142 ARG A N 1
ATOM 1129 C CA . ARG A 1 142 ? -33.821 -8.828 39.009 1.00 98.50 142 ARG A CA 1
ATOM 1130 C C . ARG A 1 142 ? -32.683 -7.809 39.017 1.00 98.50 142 ARG A C 1
ATOM 1132 O O . ARG A 1 142 ? -32.043 -7.633 37.984 1.00 98.50 142 ARG A O 1
ATOM 1139 N N . VAL A 1 143 ? -32.437 -7.146 40.147 1.00 98.31 143 VAL A N 1
ATOM 1140 C CA . VAL A 1 143 ? -31.323 -6.197 40.296 1.00 98.31 143 VAL A CA 1
ATOM 1141 C C . VAL A 1 143 ? -29.987 -6.916 40.146 1.00 98.31 143 VAL A C 1
ATOM 1143 O O . VAL A 1 143 ? -29.136 -6.444 39.395 1.00 98.31 143 VAL A O 1
ATOM 1146 N N . ASP A 1 144 ? -29.816 -8.076 40.775 1.00 98.12 144 ASP A N 1
ATOM 1147 C CA . ASP A 1 144 ? -28.578 -8.856 40.694 1.00 98.12 144 ASP A CA 1
ATOM 1148 C C . ASP A 1 144 ? -28.314 -9.333 39.258 1.00 98.12 144 ASP A C 1
ATOM 1150 O O . ASP A 1 144 ? -27.204 -9.189 38.744 1.00 98.12 144 ASP A O 1
ATOM 1154 N N . THR A 1 145 ? -29.358 -9.807 38.569 1.00 97.81 145 THR A N 1
ATOM 1155 C CA . THR A 1 145 ? -29.279 -10.220 37.157 1.00 97.81 145 THR A CA 1
ATOM 1156 C C . THR A 1 145 ? -28.877 -9.045 36.266 1.00 97.81 145 THR A C 1
ATOM 1158 O O . THR A 1 145 ? -27.920 -9.149 35.502 1.00 97.81 145 THR A O 1
ATOM 1161 N N . HIS A 1 146 ? -29.541 -7.895 36.415 1.00 98.31 146 HIS A N 1
ATOM 1162 C CA . HIS A 1 146 ? -29.211 -6.697 35.643 1.00 98.31 146 HIS A CA 1
ATOM 1163 C C . HIS A 1 146 ? -27.792 -6.191 35.945 1.00 98.31 146 HIS A C 1
ATOM 1165 O O . HIS A 1 146 ? -27.085 -5.741 35.049 1.00 98.31 146 HIS A O 1
ATOM 1171 N N . THR A 1 147 ? -27.339 -6.280 37.197 1.00 98.00 147 THR A N 1
ATOM 1172 C CA . THR A 1 147 ? -25.982 -5.871 37.594 1.00 98.00 147 THR A CA 1
ATOM 1173 C C . THR A 1 147 ? -24.928 -6.777 36.953 1.00 98.00 147 THR A C 1
ATOM 1175 O O . THR A 1 147 ? -23.905 -6.298 36.454 1.00 98.00 147 THR A O 1
ATOM 1178 N N . LEU A 1 148 ? -25.187 -8.084 36.887 1.00 98.06 148 LEU A N 1
ATOM 1179 C CA . LEU A 1 148 ? -24.318 -9.028 36.192 1.00 98.06 148 LEU A CA 1
ATOM 1180 C C . LEU A 1 148 ? -24.289 -8.767 34.676 1.00 98.06 148 LEU A C 1
ATOM 1182 O O . LEU A 1 148 ? -23.220 -8.707 34.074 1.00 98.06 148 LEU A O 1
ATOM 1186 N N . GLU A 1 149 ? -25.444 -8.558 34.047 1.00 97.94 149 GLU A N 1
ATOM 1187 C CA . GLU A 1 149 ? -25.527 -8.214 32.622 1.00 97.94 149 GLU A CA 1
ATOM 1188 C C . GLU A 1 149 ? -24.810 -6.892 32.310 1.00 97.94 149 GLU A C 1
ATOM 1190 O O . GLU A 1 149 ? -24.071 -6.791 31.328 1.00 97.94 149 GLU A O 1
ATOM 1195 N N . GLN A 1 150 ? -24.955 -5.886 33.172 1.00 97.62 150 GLN A N 1
ATOM 1196 C CA . GLN A 1 150 ? -24.291 -4.593 33.026 1.00 97.62 150 GLN A CA 1
ATOM 1197 C C . GLN A 1 150 ? -22.765 -4.704 33.137 1.00 97.62 150 GLN A C 1
ATOM 1199 O O . GLN A 1 150 ? -22.041 -4.094 32.351 1.00 97.62 150 GLN A O 1
ATOM 1204 N N . THR A 1 151 ? -22.255 -5.495 34.081 1.00 97.50 151 THR A N 1
ATOM 1205 C CA . THR A 1 151 ? -20.805 -5.713 34.213 1.00 97.50 151 THR A CA 1
ATOM 1206 C C . THR A 1 151 ? -20.245 -6.513 33.034 1.00 97.50 151 THR A C 1
ATOM 1208 O O . THR A 1 151 ? -19.206 -6.139 32.486 1.00 97.50 151 THR A O 1
ATOM 1211 N N . ASN A 1 152 ? -20.962 -7.537 32.559 1.00 97.62 152 ASN A N 1
ATOM 1212 C CA . ASN A 1 152 ? -20.591 -8.294 31.360 1.00 97.62 152 ASN A CA 1
ATOM 1213 C C . ASN A 1 152 ? -20.567 -7.414 30.104 1.00 97.62 152 ASN A C 1
ATOM 1215 O O . ASN A 1 152 ? -19.593 -7.428 29.351 1.00 97.62 152 ASN A O 1
ATOM 1219 N N . THR A 1 153 ? -21.606 -6.606 29.887 1.00 97.56 153 THR A N 1
ATOM 1220 C CA . THR A 1 153 ? -21.668 -5.688 28.739 1.00 97.56 153 THR A CA 1
ATOM 1221 C C . THR A 1 153 ? -20.582 -4.617 28.808 1.00 97.56 153 THR A C 1
ATOM 1223 O O . THR A 1 153 ? -19.925 -4.372 27.798 1.00 97.56 153 THR A O 1
ATOM 1226 N N . GLN A 1 154 ? -20.313 -4.026 29.979 1.00 97.94 154 GLN A N 1
ATOM 1227 C CA . GLN A 1 154 ? -19.189 -3.100 30.160 1.00 97.94 154 GLN A CA 1
ATOM 1228 C C . GLN A 1 154 ? -17.845 -3.753 29.837 1.00 97.94 154 GLN A C 1
ATOM 1230 O O . GLN A 1 154 ? -17.016 -3.142 29.161 1.00 97.94 154 GLN A O 1
ATOM 1235 N N . HIS A 1 155 ? -17.635 -4.995 30.270 1.00 98.19 155 HIS A N 1
ATOM 1236 C CA . HIS A 1 155 ? -16.417 -5.734 29.966 1.00 98.19 155 HIS A CA 1
ATOM 1237 C C . HIS A 1 155 ? -16.262 -5.978 28.456 1.00 98.19 155 HIS A C 1
ATOM 1239 O O . HIS A 1 155 ? -15.213 -5.666 27.890 1.00 98.19 155 HIS A O 1
ATOM 1245 N N . THR A 1 156 ? -17.309 -6.447 27.767 1.00 98.12 156 THR A N 1
ATOM 1246 C CA . THR A 1 156 ? -17.288 -6.635 26.305 1.00 98.12 156 THR A CA 1
ATOM 1247 C C . THR A 1 156 ? -17.079 -5.315 25.556 1.00 98.12 156 THR A C 1
ATOM 1249 O O . THR A 1 156 ? -16.294 -5.255 24.608 1.00 98.12 156 THR A O 1
ATOM 1252 N N . LEU A 1 157 ? -17.722 -4.226 25.987 1.00 98.38 157 LEU A N 1
ATOM 1253 C CA . LEU A 1 157 ? -17.506 -2.896 25.411 1.00 98.38 157 LEU A CA 1
ATOM 1254 C C . LEU A 1 157 ? -16.056 -2.430 25.602 1.00 98.38 157 LEU A C 1
ATOM 1256 O O . LEU A 1 157 ? -15.451 -1.930 24.658 1.00 98.38 157 LEU A O 1
ATOM 1260 N N . GLY A 1 158 ? -15.466 -2.658 26.776 1.00 98.44 158 GLY A N 1
ATOM 1261 C CA . GLY A 1 158 ? -14.054 -2.371 27.032 1.00 98.44 158 GLY A CA 1
ATOM 1262 C C . GLY A 1 158 ? -13.116 -3.154 26.109 1.00 98.44 158 GLY A C 1
ATOM 1263 O O . GLY A 1 158 ? -12.216 -2.572 25.506 1.00 98.44 158 GLY A O 1
ATOM 1264 N N . GLN A 1 159 ? -13.365 -4.454 25.929 1.00 98.38 159 GLN A N 1
ATOM 1265 C CA . GLN A 1 159 ? -12.584 -5.304 25.023 1.00 98.38 159 GLN A CA 1
ATOM 1266 C C . GLN A 1 159 ? -12.687 -4.846 23.564 1.00 98.38 159 GLN A C 1
ATOM 1268 O O . GLN A 1 159 ? -11.671 -4.688 22.891 1.00 98.38 159 GLN A O 1
ATOM 1273 N N . THR A 1 160 ? -13.901 -4.581 23.074 1.00 98.38 160 THR A N 1
ATOM 1274 C CA . THR A 1 160 ? -14.110 -4.117 21.691 1.00 98.38 160 THR A CA 1
ATOM 1275 C C . THR A 1 160 ? -13.498 -2.738 21.443 1.00 98.38 160 THR A C 1
ATOM 1277 O O . THR A 1 160 ? -12.881 -2.524 20.399 1.00 98.38 160 THR A O 1
ATOM 1280 N N . ALA A 1 161 ? -13.591 -1.820 22.410 1.00 98.44 161 ALA A N 1
ATOM 1281 C CA . ALA A 1 161 ? -12.941 -0.515 22.342 1.00 98.44 161 ALA A CA 1
ATOM 1282 C C . ALA A 1 161 ? -11.411 -0.645 22.288 1.00 98.44 161 ALA A C 1
ATOM 1284 O O . ALA A 1 161 ? -10.762 0.044 21.499 1.00 98.44 161 ALA A O 1
ATOM 1285 N N . GLN A 1 162 ? -10.837 -1.563 23.070 1.00 98.56 162 GLN A N 1
ATOM 1286 C CA . GLN A 1 162 ? -9.404 -1.843 23.057 1.00 98.56 162 GLN A CA 1
ATOM 1287 C C . GLN A 1 162 ? -8.948 -2.417 21.706 1.00 98.56 162 GLN A C 1
ATOM 1289 O O . GLN A 1 162 ? -8.012 -1.889 21.104 1.00 98.56 162 GLN A O 1
ATOM 1294 N N . SER A 1 163 ? -9.649 -3.419 21.167 1.00 98.50 163 SER A N 1
ATOM 1295 C CA . SER A 1 163 ? -9.348 -3.967 19.836 1.00 98.50 163 SER A CA 1
ATOM 1296 C C . SER A 1 163 ? -9.487 -2.918 18.726 1.00 98.50 163 SER A C 1
ATOM 1298 O O . SER A 1 163 ? -8.697 -2.898 17.782 1.00 98.50 163 SER A O 1
ATOM 1300 N N . LEU A 1 164 ? -10.452 -1.999 18.842 1.00 98.56 164 LEU A N 1
ATOM 1301 C CA . LEU A 1 164 ? -10.608 -0.884 17.907 1.00 98.56 164 LEU A CA 1
ATOM 1302 C C . LEU A 1 164 ? -9.425 0.096 17.976 1.00 98.56 164 LEU A C 1
ATOM 1304 O O . LEU A 1 164 ? -8.955 0.569 16.937 1.00 98.56 164 LEU A O 1
ATOM 1308 N N . LEU A 1 165 ? -8.921 0.401 19.176 1.00 98.56 165 LEU A N 1
ATOM 1309 C CA . LEU A 1 165 ? -7.731 1.239 19.353 1.00 98.56 165 LEU A CA 1
ATOM 1310 C C . LEU A 1 165 ? -6.492 0.587 18.733 1.00 98.56 165 LEU A C 1
ATOM 1312 O O . LEU A 1 165 ? -5.735 1.265 18.036 1.00 98.56 165 LEU A O 1
ATOM 1316 N N . GLU A 1 166 ? -6.310 -0.715 18.930 1.00 98.62 166 GLU A N 1
ATOM 1317 C CA . GLU A 1 166 ? -5.220 -1.487 18.325 1.00 98.62 166 GLU A CA 1
ATOM 1318 C C . GLU A 1 166 ? -5.309 -1.483 16.795 1.00 98.62 166 GLU A C 1
ATOM 1320 O O . GLU A 1 166 ? -4.334 -1.143 16.119 1.00 98.62 166 GLU A O 1
ATOM 1325 N N . ALA A 1 167 ? -6.495 -1.747 16.238 1.00 98.50 167 ALA A N 1
ATOM 1326 C CA . ALA A 1 167 ? -6.731 -1.673 14.800 1.00 98.50 167 ALA A CA 1
ATOM 1327 C C . ALA A 1 167 ? -6.417 -0.272 14.244 1.00 98.50 167 ALA A C 1
ATOM 1329 O O . ALA A 1 167 ? -5.739 -0.139 13.224 1.00 98.50 167 ALA A O 1
ATOM 1330 N N . ARG A 1 168 ? -6.832 0.795 14.940 1.00 98.62 168 ARG A N 1
ATOM 1331 C CA . ARG A 1 168 ? -6.542 2.184 14.545 1.00 98.62 168 ARG A CA 1
ATOM 1332 C C . ARG A 1 168 ? -5.045 2.501 14.577 1.00 98.62 168 ARG A C 1
ATOM 1334 O O . ARG A 1 168 ? -4.537 3.198 13.689 1.00 98.62 168 ARG A O 1
ATOM 1341 N N . GLN A 1 169 ? -4.324 2.016 15.587 1.00 98.62 169 GLN A N 1
ATOM 1342 C CA . GLN A 1 169 ? -2.871 2.169 15.664 1.00 98.62 169 GLN A CA 1
ATOM 1343 C C . GLN A 1 169 ? -2.175 1.439 14.512 1.00 98.62 169 GLN A C 1
ATOM 1345 O O . GLN A 1 169 ? -1.250 1.996 13.915 1.00 98.62 169 GLN A O 1
ATOM 1350 N N . GLU A 1 170 ? -2.637 0.240 14.161 1.00 98.62 170 GLU A N 1
ATOM 1351 C CA . GLU A 1 170 ? -2.083 -0.531 13.050 1.00 98.62 170 GLU A CA 1
ATOM 1352 C C . GLU A 1 170 ? -2.355 0.137 11.697 1.00 98.62 170 GLU A C 1
ATOM 1354 O O . GLU A 1 170 ? -1.429 0.296 10.901 1.00 98.62 170 GLU A O 1
ATOM 1359 N N . VAL A 1 171 ? -3.564 0.662 11.471 1.00 98.62 171 VAL A N 1
ATOM 1360 C CA . VAL A 1 171 ? -3.872 1.489 10.288 1.00 98.62 171 VAL A CA 1
ATOM 1361 C C . VAL A 1 171 ? -2.913 2.677 10.204 1.00 98.62 171 VAL A C 1
ATOM 1363 O O . VAL A 1 171 ? -2.271 2.886 9.175 1.00 98.62 171 VAL A O 1
ATOM 1366 N N . SER A 1 172 ? -2.698 3.388 11.314 1.00 98.62 172 SER A N 1
ATOM 1367 C CA . SER A 1 172 ? -1.776 4.533 11.363 1.00 98.62 172 SER A CA 1
ATOM 1368 C C . SER A 1 172 ? -0.320 4.143 11.057 1.00 98.62 172 SER A C 1
ATOM 1370 O O . SER A 1 172 ? 0.444 4.943 10.507 1.00 98.62 172 SER A O 1
ATOM 1372 N N . ARG A 1 173 ? 0.100 2.923 11.421 1.00 98.69 173 ARG A N 1
ATOM 1373 C CA . ARG A 1 173 ? 1.419 2.368 11.069 1.00 98.69 173 ARG A CA 1
ATOM 1374 C C . ARG A 1 173 ? 1.499 2.054 9.578 1.00 98.69 173 ARG A C 1
ATOM 1376 O O . ARG A 1 173 ? 2.451 2.488 8.931 1.00 98.69 173 ARG A O 1
ATOM 1383 N N . LYS A 1 17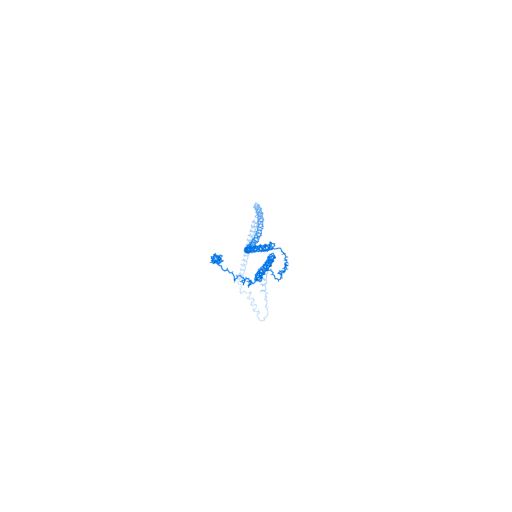4 ? 0.492 1.376 9.021 1.00 98.69 174 LYS A N 1
ATOM 1384 C CA . LYS A 1 174 ? 0.432 1.034 7.591 1.00 98.69 174 LYS A CA 1
ATOM 1385 C C . LYS A 1 174 ? 0.387 2.273 6.706 1.00 98.69 174 LYS A C 1
ATOM 1387 O O . LYS A 1 174 ? 1.106 2.324 5.715 1.00 98.69 174 LYS A O 1
ATOM 1392 N N . GLU A 1 175 ? -0.352 3.308 7.092 1.00 98.75 175 GLU A N 1
ATOM 1393 C CA . GLU A 1 175 ? -0.353 4.596 6.393 1.00 98.75 175 GLU A CA 1
ATOM 1394 C C . GLU A 1 175 ? 1.041 5.236 6.341 1.00 98.75 175 GLU A C 1
ATOM 1396 O O . GLU A 1 175 ? 1.455 5.754 5.303 1.00 98.75 175 GLU A O 1
ATOM 1401 N N . ARG A 1 176 ? 1.798 5.190 7.447 1.00 98.56 176 ARG A N 1
ATOM 1402 C CA . ARG A 1 176 ? 3.189 5.671 7.476 1.00 98.56 176 ARG A CA 1
ATOM 1403 C C . ARG A 1 176 ? 4.073 4.867 6.526 1.00 98.56 176 ARG A C 1
ATOM 1405 O O . ARG A 1 176 ? 4.803 5.470 5.739 1.00 98.56 176 ARG A O 1
ATOM 1412 N N . SER A 1 177 ? 3.976 3.540 6.553 1.00 98.62 177 SER A N 1
ATOM 1413 C CA . SER A 1 177 ? 4.712 2.662 5.635 1.00 98.62 177 SER A CA 1
ATOM 1414 C C . SER A 1 177 ? 4.356 2.928 4.170 1.00 98.62 177 SER A C 1
ATOM 1416 O O . SER A 1 177 ? 5.256 3.040 3.342 1.00 98.62 177 SER A O 1
ATOM 1418 N N . LEU A 1 178 ? 3.071 3.116 3.851 1.00 98.69 178 LEU A N 1
ATOM 1419 C CA . LEU A 1 178 ? 2.609 3.452 2.502 1.00 98.69 178 LEU A CA 1
ATOM 1420 C C . LEU A 1 178 ? 3.156 4.798 2.027 1.00 98.69 178 LEU A C 1
ATOM 1422 O O . LEU A 1 178 ? 3.591 4.903 0.884 1.00 98.69 178 LEU A O 1
ATOM 1426 N N . ARG A 1 179 ? 3.213 5.818 2.894 1.00 98.69 179 ARG A N 1
ATOM 1427 C CA . ARG A 1 179 ? 3.837 7.106 2.545 1.00 98.69 179 ARG A CA 1
ATOM 1428 C C . ARG A 1 179 ? 5.321 6.958 2.220 1.00 98.69 179 ARG A C 1
ATOM 1430 O O . ARG A 1 179 ? 5.800 7.585 1.278 1.00 98.69 179 ARG A O 1
ATOM 1437 N N . ILE A 1 180 ? 6.050 6.144 2.984 1.00 98.50 180 ILE A N 1
ATOM 1438 C CA . ILE A 1 180 ? 7.471 5.874 2.726 1.00 98.50 180 ILE A CA 1
ATOM 1439 C C . ILE A 1 180 ? 7.625 5.141 1.393 1.00 98.50 180 ILE A C 1
ATOM 1441 O O . ILE A 1 180 ? 8.398 5.583 0.545 1.00 98.50 180 ILE A O 1
ATOM 1445 N N . LEU A 1 181 ? 6.866 4.067 1.175 1.00 98.56 181 LEU A N 1
ATOM 1446 C CA . LEU A 1 181 ? 6.926 3.293 -0.063 1.00 98.56 181 LEU A CA 1
ATOM 1447 C C . LEU A 1 181 ? 6.529 4.135 -1.284 1.00 98.56 181 LEU A C 1
ATOM 1449 O O . LEU A 1 181 ? 7.187 4.059 -2.315 1.00 98.56 181 LEU A O 1
ATOM 1453 N N . GLY A 1 182 ? 5.526 5.006 -1.150 1.00 98.62 182 GLY A N 1
ATOM 1454 C CA . GLY A 1 182 ? 5.114 5.941 -2.197 1.00 98.62 182 GLY A CA 1
ATOM 1455 C C . GLY A 1 182 ? 6.232 6.900 -2.615 1.00 98.62 182 GLY A C 1
ATOM 1456 O O . GLY A 1 182 ? 6.434 7.122 -3.808 1.00 98.62 182 GLY A O 1
ATOM 1457 N N . LYS A 1 183 ? 7.027 7.407 -1.660 1.00 98.56 183 LYS A N 1
ATOM 1458 C CA . LYS A 1 183 ? 8.218 8.219 -1.973 1.00 98.56 183 LYS A CA 1
ATOM 1459 C C . LYS A 1 183 ? 9.255 7.417 -2.759 1.00 98.56 183 LYS A C 1
ATOM 1461 O O . LYS A 1 183 ? 9.720 7.896 -3.791 1.00 98.56 183 LYS A O 1
ATOM 1466 N N . HIS A 1 184 ? 9.568 6.195 -2.323 1.00 98.62 184 HIS A N 1
ATOM 1467 C CA . HIS A 1 184 ? 10.514 5.322 -3.031 1.00 98.62 184 HIS A CA 1
ATOM 1468 C C . HIS A 1 184 ? 10.034 5.007 -4.452 1.00 98.62 184 HIS A C 1
ATOM 1470 O O . HIS A 1 184 ? 10.802 5.149 -5.398 1.00 98.62 184 HIS A O 1
ATOM 1476 N N . LEU A 1 185 ? 8.750 4.676 -4.622 1.00 98.69 185 LEU A N 1
ATOM 1477 C CA . LEU A 1 185 ? 8.157 4.405 -5.930 1.00 98.69 185 LEU A CA 1
ATOM 1478 C C . LEU A 1 185 ? 8.259 5.618 -6.863 1.00 98.69 185 LEU A C 1
ATOM 1480 O O . LEU A 1 185 ? 8.634 5.469 -8.023 1.00 98.69 185 LEU A O 1
ATOM 1484 N N . SER A 1 186 ? 7.984 6.823 -6.354 1.00 98.50 186 SER A N 1
ATOM 1485 C CA . SER A 1 186 ? 8.127 8.051 -7.144 1.00 98.50 186 SER A CA 1
ATOM 1486 C C . SER A 1 186 ? 9.579 8.321 -7.563 1.00 98.50 186 SER A C 1
ATOM 1488 O O . SER A 1 186 ? 9.816 8.772 -8.684 1.00 98.50 186 SER A O 1
ATOM 1490 N N . GLY A 1 187 ? 10.550 7.989 -6.701 1.00 98.69 187 GLY A N 1
ATOM 1491 C CA . GLY A 1 187 ? 11.981 8.074 -7.004 1.00 98.69 187 GLY A CA 1
ATOM 1492 C C . GLY A 1 187 ? 12.381 7.112 -8.119 1.00 98.69 187 GLY A C 1
ATOM 1493 O O . GLY A 1 187 ? 12.871 7.548 -9.158 1.00 98.69 187 GLY A O 1
ATOM 1494 N N . VAL A 1 188 ? 12.051 5.828 -7.961 1.00 98.62 188 VAL A N 1
ATOM 1495 C CA . VAL A 1 188 ? 12.320 4.790 -8.970 1.00 98.62 188 VAL A CA 1
ATOM 1496 C C . VAL A 1 188 ? 11.640 5.118 -10.301 1.00 98.62 188 VAL A C 1
ATOM 1498 O O . VAL A 1 188 ? 12.226 4.942 -11.364 1.00 98.62 188 VAL A O 1
ATOM 1501 N N . GLN A 1 189 ? 10.418 5.654 -10.282 1.00 98.69 189 GLN A N 1
ATOM 1502 C CA . GLN A 1 189 ? 9.723 6.049 -11.507 1.00 98.69 189 GLN A CA 1
ATOM 1503 C C . GLN A 1 189 ? 10.415 7.222 -12.220 1.00 98.69 189 GLN A C 1
ATOM 1505 O O . GLN A 1 189 ? 10.424 7.269 -13.451 1.00 98.69 189 GLN A O 1
ATOM 1510 N N . LYS A 1 190 ? 10.994 8.167 -11.471 1.00 98.62 190 LYS A N 1
ATOM 1511 C CA . LYS A 1 190 ? 11.780 9.267 -12.041 1.00 98.62 190 LYS A CA 1
ATOM 1512 C C . LYS A 1 190 ? 13.075 8.749 -12.668 1.00 98.62 190 LYS A C 1
ATOM 1514 O O . LYS A 1 190 ? 13.380 9.125 -13.797 1.00 98.62 190 LYS A O 1
ATOM 1519 N N . GLU A 1 191 ? 13.788 7.866 -11.975 1.00 98.69 191 GLU A N 1
ATOM 1520 C CA . GLU A 1 191 ? 15.003 7.220 -12.488 1.00 98.69 191 GLU A CA 1
ATOM 1521 C C . GLU A 1 191 ? 14.715 6.406 -13.750 1.00 98.69 191 GLU A C 1
ATOM 1523 O O . GLU A 1 191 ? 15.416 6.552 -14.747 1.00 98.69 191 GLU A O 1
ATOM 1528 N N . ARG A 1 192 ? 13.628 5.623 -13.757 1.00 98.62 192 ARG A N 1
ATOM 1529 C CA . ARG A 1 192 ? 13.194 4.860 -14.932 1.00 98.62 192 ARG A CA 1
ATOM 1530 C C . ARG A 1 192 ? 12.973 5.767 -16.141 1.00 98.62 192 ARG A C 1
ATOM 1532 O O . ARG A 1 192 ? 13.528 5.498 -17.197 1.00 98.62 192 ARG A O 1
ATOM 1539 N N . LYS A 1 193 ? 12.233 6.870 -15.977 1.00 98.69 193 LYS A N 1
ATOM 1540 C CA . LYS A 1 193 ? 12.008 7.855 -17.053 1.00 98.69 193 LYS A CA 1
ATOM 1541 C C . LYS A 1 193 ? 13.312 8.485 -17.547 1.00 98.69 193 LYS A C 1
ATOM 1543 O O . LYS A 1 193 ? 13.476 8.706 -18.740 1.00 98.69 193 LYS A O 1
ATOM 1548 N N . GLN A 1 194 ? 14.244 8.776 -16.640 1.00 98.69 194 GLN A N 1
ATOM 1549 C CA . GLN A 1 194 ? 15.550 9.321 -17.007 1.00 98.69 194 GLN A CA 1
ATOM 1550 C C . GLN A 1 194 ? 16.383 8.307 -17.804 1.00 98.69 194 GLN A C 1
ATOM 1552 O O . GLN A 1 194 ? 17.051 8.684 -18.765 1.00 98.69 194 GLN A O 1
ATOM 1557 N N . LEU A 1 195 ? 16.353 7.031 -17.418 1.00 98.69 195 LEU A N 1
ATOM 1558 C CA . LEU A 1 195 ? 17.040 5.963 -18.141 1.00 98.69 195 LEU A CA 1
ATOM 1559 C C . LEU A 1 195 ? 16.397 5.690 -19.503 1.00 98.69 195 LEU A C 1
ATOM 1561 O O . LEU A 1 195 ? 17.128 5.540 -20.474 1.00 98.69 195 LEU A O 1
ATOM 1565 N N . GLU A 1 196 ? 15.067 5.689 -19.591 1.00 98.62 196 GLU A N 1
ATOM 1566 C CA . GLU A 1 196 ? 14.324 5.583 -20.855 1.00 98.62 196 GLU A CA 1
ATOM 1567 C C . GLU A 1 196 ? 14.731 6.698 -21.831 1.00 98.62 196 GLU A C 1
ATOM 1569 O O . GLU A 1 196 ? 15.002 6.431 -22.999 1.00 98.62 196 GLU A O 1
ATOM 1574 N N . GLU A 1 197 ? 14.851 7.939 -21.352 1.00 98.56 197 GLU A N 1
ATOM 1575 C CA . GLU A 1 197 ? 15.282 9.062 -22.189 1.00 98.56 197 GLU A CA 1
ATOM 1576 C C . GLU A 1 197 ? 16.735 8.913 -22.659 1.00 98.56 197 GLU A C 1
ATOM 1578 O O . GLU A 1 197 ? 17.030 9.111 -23.836 1.00 98.56 197 GLU A O 1
ATOM 1583 N N . ARG A 1 198 ? 17.646 8.513 -21.763 1.00 98.56 198 ARG A N 1
ATOM 1584 C CA . ARG A 1 198 ? 19.051 8.262 -22.123 1.00 98.56 198 ARG A CA 1
ATOM 1585 C C . ARG A 1 198 ? 19.187 7.117 -23.121 1.00 98.56 198 ARG A C 1
ATOM 1587 O O . ARG A 1 198 ? 19.985 7.214 -24.045 1.00 98.56 198 ARG A O 1
ATOM 1594 N N . LEU A 1 199 ? 18.411 6.049 -22.947 1.00 98.50 199 LEU A N 1
ATOM 1595 C CA . LEU A 1 199 ? 18.378 4.931 -23.883 1.00 98.50 199 LEU A CA 1
ATOM 1596 C C . LEU A 1 199 ? 17.913 5.407 -25.260 1.00 98.50 199 LEU A C 1
ATOM 1598 O O . LEU A 1 199 ? 18.584 5.139 -26.249 1.00 98.50 199 LEU A O 1
ATOM 1602 N N . ARG A 1 200 ? 16.828 6.189 -25.313 1.00 98.56 200 ARG A N 1
ATOM 1603 C CA . ARG A 1 200 ? 16.312 6.763 -26.561 1.00 98.56 200 ARG A CA 1
ATOM 1604 C C . ARG A 1 200 ? 17.352 7.627 -27.279 1.00 98.56 200 ARG A C 1
ATOM 1606 O O . ARG A 1 200 ? 17.446 7.561 -28.501 1.00 98.56 200 ARG A O 1
ATOM 1613 N N . GLN A 1 201 ? 18.126 8.417 -26.535 1.00 98.56 201 GLN A N 1
ATOM 1614 C CA . GLN A 1 201 ? 19.212 9.234 -27.089 1.00 98.56 201 GLN A CA 1
ATOM 1615 C C . GLN A 1 201 ? 20.315 8.364 -27.699 1.00 98.56 201 GLN A C 1
ATOM 1617 O O . GLN A 1 201 ? 20.656 8.547 -28.864 1.00 98.56 201 GLN A O 1
ATOM 1622 N N . VAL A 1 202 ? 20.804 7.366 -26.957 1.00 98.44 202 VAL A N 1
ATOM 1623 C CA . VAL A 1 202 ? 21.834 6.433 -27.448 1.00 98.44 202 VAL A CA 1
ATOM 1624 C C . VAL A 1 202 ? 21.342 5.637 -28.660 1.00 98.44 202 VAL A C 1
ATOM 1626 O O . VAL A 1 202 ? 22.095 5.409 -29.603 1.00 98.44 202 VAL A O 1
ATOM 1629 N N . GLU A 1 203 ? 20.073 5.229 -28.677 1.00 98.38 203 GLU A N 1
ATOM 1630 C CA . GLU A 1 203 ? 19.480 4.558 -29.833 1.00 98.38 203 GLU A CA 1
ATOM 1631 C C . GLU A 1 203 ? 19.432 5.459 -31.072 1.00 98.38 203 GLU A C 1
ATOM 1633 O O . GLU A 1 203 ? 19.708 4.979 -32.171 1.00 98.38 203 GLU A O 1
ATOM 1638 N N . GLU A 1 204 ? 19.092 6.743 -30.929 1.00 98.31 204 GLU A N 1
ATOM 1639 C CA . GLU A 1 204 ? 19.104 7.677 -32.060 1.00 98.31 204 GLU A CA 1
ATOM 1640 C C . GLU A 1 204 ? 20.529 7.920 -32.566 1.00 98.31 204 GLU A C 1
ATOM 1642 O O . GLU A 1 204 ? 20.767 7.837 -33.770 1.00 98.31 204 GLU A O 1
ATOM 1647 N N . GLU A 1 205 ? 21.496 8.102 -31.664 1.00 98.38 205 GLU A N 1
ATOM 1648 C CA . GLU A 1 205 ? 22.914 8.232 -32.019 1.00 98.38 205 GLU A CA 1
ATOM 1649 C C . GLU A 1 205 ? 23.433 6.997 -32.770 1.00 98.38 205 GLU A C 1
ATOM 1651 O O . GLU A 1 205 ? 24.176 7.121 -33.751 1.00 98.38 205 GLU A O 1
ATOM 1656 N N . LEU A 1 206 ? 23.015 5.800 -32.348 1.00 97.19 206 LEU A N 1
ATOM 1657 C CA . LEU A 1 206 ? 23.360 4.549 -33.015 1.00 97.19 206 LEU A CA 1
ATOM 1658 C C . LEU A 1 206 ? 22.707 4.443 -34.400 1.00 97.19 206 LEU A C 1
ATOM 1660 O O . LEU A 1 206 ? 23.372 4.039 -35.356 1.00 97.19 206 LEU A O 1
ATOM 1664 N N . ARG A 1 207 ? 21.432 4.835 -34.541 1.00 97.81 207 ARG A N 1
ATOM 1665 C CA . ARG A 1 207 ? 20.754 4.896 -35.850 1.00 97.81 207 ARG A CA 1
ATOM 1666 C C . ARG A 1 207 ? 21.455 5.877 -36.787 1.00 97.81 207 ARG A C 1
ATOM 1668 O O . ARG A 1 207 ? 21.678 5.544 -37.950 1.00 97.81 207 ARG A O 1
ATOM 1675 N N . ASP A 1 208 ? 21.843 7.049 -36.292 1.00 97.38 208 ASP A N 1
ATOM 1676 C CA . ASP A 1 208 ? 22.623 8.038 -37.039 1.00 97.38 208 ASP A CA 1
ATOM 1677 C C . ASP A 1 208 ? 23.985 7.494 -37.472 1.00 97.38 208 ASP A C 1
ATOM 1679 O O . ASP A 1 208 ? 24.393 7.671 -38.622 1.00 97.38 208 ASP A O 1
ATOM 1683 N N . ALA A 1 209 ? 24.692 6.802 -36.576 1.00 96.31 209 ALA A N 1
ATOM 1684 C CA . ALA A 1 209 ? 25.953 6.151 -36.906 1.00 96.31 209 ALA A CA 1
ATOM 1685 C C . ALA A 1 209 ? 25.769 5.090 -38.003 1.00 96.31 209 ALA A C 1
ATOM 1687 O O . ALA A 1 209 ? 26.553 5.066 -38.951 1.00 96.31 209 ALA A O 1
ATOM 1688 N N . GLY A 1 210 ? 24.702 4.287 -37.928 1.00 94.31 210 GLY A N 1
ATOM 1689 C CA . GLY A 1 210 ? 24.317 3.338 -38.976 1.00 94.31 210 GLY A CA 1
ATOM 1690 C C . GLY A 1 210 ? 24.085 4.019 -40.327 1.00 94.31 210 GLY A C 1
ATOM 1691 O O . GLY A 1 210 ? 24.722 3.654 -41.312 1.00 94.31 210 GLY A O 1
ATOM 1692 N N . ARG A 1 211 ? 23.279 5.090 -40.365 1.00 96.81 211 ARG A N 1
ATOM 1693 C CA . ARG A 1 211 ? 23.026 5.876 -41.590 1.00 96.81 211 ARG A CA 1
ATOM 1694 C C . ARG A 1 211 ? 24.308 6.450 -42.199 1.00 96.81 211 ARG A C 1
ATOM 1696 O O . ARG A 1 211 ? 24.484 6.415 -43.421 1.00 96.81 211 ARG A O 1
ATOM 1703 N N . ARG A 1 212 ? 25.220 6.973 -41.367 1.00 95.31 212 ARG A N 1
ATOM 1704 C CA . ARG A 1 212 ? 26.530 7.480 -41.820 1.00 95.31 212 ARG A CA 1
ATOM 1705 C C . ARG A 1 212 ? 27.364 6.369 -42.457 1.00 95.31 212 ARG A C 1
ATOM 1707 O O . ARG A 1 212 ? 27.964 6.579 -43.509 1.00 95.31 212 ARG A O 1
ATOM 1714 N N . LYS A 1 213 ? 27.360 5.185 -41.848 1.00 93.81 213 LYS A N 1
ATOM 1715 C CA . LYS A 1 213 ? 28.063 3.996 -42.336 1.00 93.81 213 LYS A CA 1
ATOM 1716 C C . LYS A 1 213 ? 27.530 3.534 -43.695 1.00 93.81 213 LYS A C 1
ATOM 1718 O O . LYS A 1 213 ? 28.310 3.327 -44.619 1.00 93.81 213 LYS A O 1
ATOM 1723 N N . ASP A 1 214 ? 26.211 3.457 -43.849 1.00 95.62 214 ASP A N 1
ATOM 1724 C CA . ASP A 1 214 ? 25.571 3.088 -45.118 1.00 95.62 214 ASP A CA 1
ATOM 1725 C C . ASP A 1 214 ? 25.864 4.111 -46.226 1.00 95.62 214 ASP A C 1
ATOM 1727 O O . ASP A 1 214 ? 26.146 3.742 -47.369 1.00 95.62 214 ASP A O 1
ATOM 1731 N N . SER A 1 215 ? 25.876 5.404 -45.881 1.00 95.56 215 SER A N 1
ATOM 1732 C CA . SER A 1 215 ? 26.245 6.479 -46.812 1.00 95.56 215 SER A CA 1
ATOM 1733 C C . SER A 1 215 ? 27.699 6.354 -47.282 1.00 95.56 215 SER A C 1
ATOM 1735 O O . SER A 1 215 ? 27.984 6.529 -48.471 1.00 95.56 215 SER A O 1
ATOM 1737 N N . LEU A 1 216 ? 28.618 5.998 -46.376 1.00 95.50 216 LEU A N 1
ATOM 1738 C CA . LEU A 1 216 ? 30.016 5.726 -46.712 1.00 95.50 216 LEU A CA 1
ATOM 1739 C C . LEU A 1 216 ? 30.118 4.541 -47.681 1.00 95.50 216 LEU A C 1
ATOM 1741 O O . LEU A 1 216 ? 30.717 4.689 -48.742 1.00 95.50 216 LEU A O 1
ATOM 1745 N N . ILE A 1 217 ? 29.469 3.411 -47.379 1.00 95.69 217 ILE A N 1
ATOM 1746 C CA . ILE A 1 217 ? 29.441 2.235 -48.267 1.00 95.69 217 ILE A CA 1
ATOM 1747 C C . ILE A 1 217 ? 28.928 2.614 -49.665 1.00 95.69 217 ILE A C 1
ATOM 1749 O O . ILE A 1 217 ? 29.527 2.222 -50.667 1.00 95.69 217 ILE A O 1
ATOM 1753 N N . SER A 1 218 ? 27.836 3.382 -49.752 1.00 96.69 218 SER A N 1
ATOM 1754 C CA . SER A 1 218 ? 27.278 3.847 -51.030 1.00 96.69 218 SER A CA 1
ATOM 1755 C C . SER A 1 218 ? 28.283 4.696 -51.819 1.00 96.69 218 SER A C 1
ATOM 1757 O O . SER A 1 218 ? 28.501 4.464 -53.009 1.00 96.69 218 SER A O 1
ATOM 1759 N N . SER A 1 219 ? 28.974 5.614 -51.137 1.00 96.38 219 SER A N 1
ATOM 1760 C CA . SER A 1 219 ? 29.999 6.477 -51.738 1.00 96.38 219 SER A CA 1
ATOM 1761 C C . SER A 1 219 ? 31.189 5.667 -52.259 1.00 96.38 219 SER A C 1
ATOM 1763 O O . SER A 1 219 ? 31.677 5.920 -53.358 1.00 96.38 219 SER A O 1
ATOM 1765 N N . MET A 1 220 ? 31.623 4.646 -51.513 1.00 96.00 220 MET A N 1
ATOM 1766 C CA . MET A 1 220 ? 32.698 3.744 -51.937 1.00 96.00 220 MET A CA 1
ATOM 1767 C C . MET A 1 220 ? 32.307 2.921 -53.167 1.00 96.00 220 MET A C 1
ATOM 1769 O O . MET A 1 220 ? 33.109 2.801 -54.088 1.00 96.00 220 MET A O 1
ATOM 1773 N N . LYS A 1 221 ? 31.065 2.423 -53.235 1.00 96.50 221 LYS A N 1
ATOM 1774 C CA . LYS A 1 221 ? 30.541 1.724 -54.423 1.00 96.50 221 LYS A CA 1
ATOM 1775 C C . LYS A 1 221 ? 30.436 2.647 -55.644 1.00 96.50 221 LYS A C 1
ATOM 1777 O O . LYS A 1 221 ? 30.754 2.236 -56.760 1.00 96.50 221 LYS A O 1
ATOM 1782 N N . ALA A 1 222 ? 30.017 3.897 -55.454 1.00 97.00 222 ALA A N 1
ATOM 1783 C CA . ALA A 1 222 ? 29.977 4.891 -56.528 1.00 97.00 222 ALA A CA 1
ATOM 1784 C C . ALA A 1 222 ? 31.391 5.232 -57.043 1.00 97.00 222 ALA A C 1
ATOM 1786 O O . ALA A 1 222 ? 31.626 5.281 -58.248 1.00 97.00 222 ALA A O 1
ATOM 1787 N N . ALA A 1 223 ? 32.364 5.392 -56.143 1.00 96.19 223 ALA A N 1
ATOM 1788 C CA . ALA A 1 223 ? 33.762 5.579 -56.526 1.00 96.19 223 ALA A CA 1
ATOM 1789 C C . ALA A 1 223 ? 34.322 4.347 -57.260 1.00 96.19 223 ALA A C 1
ATOM 1791 O O . ALA A 1 223 ? 35.006 4.483 -58.272 1.00 96.19 223 ALA A O 1
ATOM 1792 N N . GLU A 1 224 ? 33.987 3.141 -56.796 1.00 96.25 224 GLU A N 1
ATOM 1793 C CA . GLU A 1 224 ? 34.418 1.886 -57.413 1.00 96.25 224 GLU A CA 1
ATOM 1794 C C . GLU A 1 224 ? 33.902 1.762 -58.851 1.00 96.25 224 GLU A C 1
ATOM 1796 O O . GLU A 1 224 ? 34.666 1.438 -59.762 1.00 96.25 224 GLU A O 1
ATOM 1801 N N . THR A 1 225 ? 32.611 2.029 -59.059 1.00 96.25 225 THR A N 1
ATOM 1802 C CA . THR A 1 225 ? 31.987 2.001 -60.391 1.00 96.25 225 THR A CA 1
ATOM 1803 C C . THR A 1 225 ? 32.623 3.027 -61.326 1.00 96.25 225 THR A C 1
ATOM 1805 O O . THR A 1 225 ? 33.030 2.650 -62.422 1.00 96.25 225 THR A O 1
ATOM 1808 N N . SER A 1 226 ? 32.850 4.258 -60.863 1.00 96.56 226 SER A N 1
ATOM 1809 C CA . SER A 1 226 ? 33.568 5.292 -61.623 1.00 96.56 226 SER A CA 1
ATOM 1810 C C . SER A 1 226 ? 34.986 4.854 -62.030 1.00 96.56 226 SER A C 1
ATOM 1812 O O . SER A 1 226 ? 35.369 4.969 -63.196 1.00 96.56 226 SER A O 1
ATOM 1814 N N . CYS A 1 227 ? 35.763 4.250 -61.119 1.00 94.69 227 CYS A N 1
ATOM 1815 C CA . CYS A 1 227 ? 37.086 3.712 -61.457 1.00 94.69 227 CYS A CA 1
ATOM 1816 C C . CYS A 1 227 ? 37.022 2.625 -62.541 1.00 94.69 227 CYS A C 1
ATOM 1818 O O . CYS A 1 227 ? 37.876 2.590 -63.432 1.00 94.69 227 CYS A O 1
ATOM 1820 N N . ARG A 1 228 ? 36.019 1.738 -62.479 1.00 93.88 228 ARG A N 1
ATOM 1821 C CA . ARG A 1 228 ? 35.809 0.697 -63.497 1.00 93.88 228 ARG A CA 1
ATOM 1822 C C . ARG A 1 228 ? 35.442 1.307 -64.849 1.00 93.88 228 ARG A C 1
ATOM 1824 O O . ARG A 1 228 ? 36.031 0.909 -65.847 1.00 93.88 228 ARG A O 1
ATOM 1831 N N . GLU A 1 229 ? 34.550 2.293 -64.883 1.00 94.81 229 GLU A N 1
ATOM 1832 C CA . GLU A 1 229 ? 34.147 2.987 -66.115 1.00 94.81 229 GLU A CA 1
ATOM 1833 C C . GLU A 1 229 ? 35.332 3.676 -66.801 1.00 94.81 229 GLU A C 1
ATOM 1835 O O . GLU A 1 229 ? 35.549 3.482 -67.998 1.00 94.81 229 GLU A O 1
ATOM 1840 N N . VAL A 1 230 ? 36.152 4.419 -66.046 1.00 93.44 230 VAL A N 1
ATOM 1841 C CA . VAL A 1 230 ? 37.361 5.070 -66.581 1.00 93.44 230 VAL A CA 1
ATOM 1842 C C . VAL A 1 230 ? 38.327 4.034 -67.151 1.00 93.44 230 VAL A C 1
ATOM 1844 O O . VAL A 1 230 ? 38.845 4.199 -68.257 1.00 93.44 230 VAL A O 1
ATOM 1847 N N . ARG A 1 231 ? 38.557 2.940 -66.419 1.00 93.69 231 ARG A N 1
ATOM 1848 C CA . ARG A 1 231 ? 39.437 1.858 -66.868 1.00 93.69 231 ARG A CA 1
ATOM 1849 C C . ARG A 1 231 ? 38.924 1.235 -68.162 1.00 93.69 231 ARG A C 1
ATOM 1851 O O . ARG A 1 231 ? 39.693 1.048 -69.103 1.00 93.69 231 ARG A O 1
ATOM 1858 N N . ASP A 1 232 ? 37.641 0.909 -68.211 1.00 92.00 232 ASP A N 1
ATOM 1859 C CA . ASP A 1 232 ? 37.036 0.254 -69.363 1.00 92.00 232 ASP A CA 1
ATOM 1860 C C . ASP A 1 232 ? 37.049 1.196 -70.582 1.00 92.00 232 ASP A C 1
ATOM 1862 O O . ASP A 1 232 ? 37.366 0.754 -71.689 1.00 92.00 232 ASP A O 1
ATOM 1866 N N . GLY A 1 233 ? 36.852 2.505 -70.380 1.00 90.06 233 GLY A N 1
ATOM 1867 C CA . GLY A 1 233 ? 37.043 3.538 -71.403 1.00 90.06 233 GLY A CA 1
ATOM 1868 C C . GLY A 1 233 ? 38.478 3.607 -71.944 1.00 90.06 233 GLY A C 1
ATOM 1869 O O . GLY A 1 233 ? 38.683 3.677 -73.159 1.00 90.06 233 GLY A O 1
ATOM 1870 N N . LEU A 1 234 ? 39.495 3.495 -71.080 1.00 88.19 234 LEU A N 1
ATOM 1871 C CA . LEU A 1 234 ? 40.901 3.415 -71.503 1.00 88.19 234 LEU A CA 1
ATOM 1872 C C . LEU A 1 234 ? 41.168 2.157 -72.341 1.00 88.19 234 LEU A C 1
ATOM 1874 O O . LEU A 1 234 ? 41.783 2.246 -73.408 1.00 88.19 234 LEU A O 1
ATOM 1878 N N . ILE A 1 235 ? 40.662 0.999 -71.905 1.00 86.50 235 ILE A N 1
ATOM 1879 C CA . ILE A 1 235 ? 40.785 -0.269 -72.641 1.00 86.50 235 ILE A CA 1
ATOM 1880 C C . ILE A 1 235 ? 40.112 -0.165 -74.018 1.00 86.50 235 ILE A C 1
ATOM 1882 O O . ILE A 1 235 ? 40.678 -0.628 -75.011 1.00 86.50 235 ILE A O 1
ATOM 1886 N N . GLN A 1 236 ? 38.932 0.454 -74.103 1.00 85.00 236 GLN A N 1
ATOM 1887 C CA . GLN A 1 236 ? 38.224 0.672 -75.367 1.00 85.00 236 GLN A CA 1
ATOM 1888 C C . GLN A 1 236 ? 38.992 1.620 -76.296 1.00 85.00 236 GLN A C 1
ATOM 1890 O O . GLN A 1 236 ? 39.197 1.281 -77.460 1.00 85.00 236 GLN A O 1
ATOM 1895 N N . SER A 1 237 ? 39.500 2.749 -75.787 1.00 79.69 237 SER A N 1
ATOM 1896 C CA . SER A 1 237 ? 40.284 3.706 -76.588 1.00 79.69 237 SER A CA 1
ATOM 1897 C C . SER A 1 237 ? 41.530 3.070 -77.217 1.00 79.69 237 SER A C 1
ATOM 1899 O O . SER A 1 237 ? 41.867 3.358 -78.364 1.00 79.69 237 SER A O 1
ATOM 1901 N N . ARG A 1 238 ? 42.176 2.130 -76.509 1.00 70.38 238 ARG A N 1
ATOM 1902 C CA . ARG A 1 238 ? 43.306 1.347 -77.025 1.00 70.38 238 ARG A CA 1
ATOM 1903 C C . ARG A 1 238 ? 42.909 0.492 -78.231 1.00 70.38 238 ARG A C 1
ATOM 1905 O O . ARG A 1 238 ? 43.686 0.391 -79.173 1.00 70.38 238 ARG A O 1
ATOM 1912 N N . ARG A 1 239 ? 41.716 -0.114 -78.215 1.00 61.59 239 ARG A N 1
ATOM 1913 C CA . ARG A 1 239 ? 41.231 -0.989 -79.299 1.00 61.59 239 ARG A CA 1
ATOM 1914 C C . ARG A 1 239 ? 40.866 -0.223 -80.572 1.00 61.59 239 ARG A C 1
ATOM 1916 O O . ARG A 1 239 ? 40.941 -0.802 -81.647 1.00 61.59 239 ARG A O 1
ATOM 1923 N N . SER A 1 240 ? 40.522 1.059 -80.463 1.00 60.69 240 SER A N 1
ATOM 1924 C CA . SER A 1 240 ? 40.171 1.902 -81.615 1.00 60.69 240 SER A CA 1
ATOM 1925 C C . SER A 1 24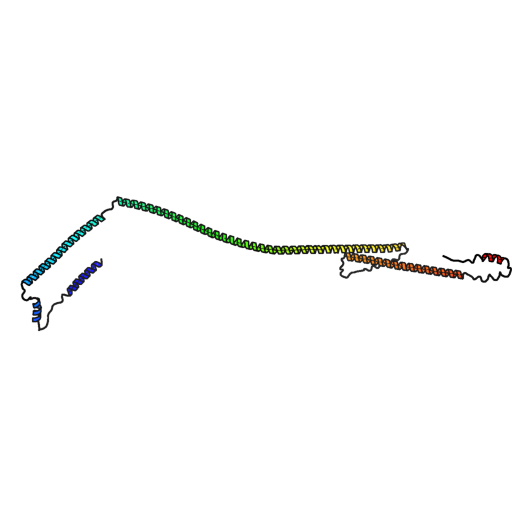0 ? 41.381 2.452 -82.388 1.00 60.69 240 SER A C 1
ATOM 1927 O O . SER A 1 240 ? 41.199 2.965 -83.486 1.00 60.69 240 SER A O 1
ATOM 1929 N N . LEU A 1 241 ? 42.601 2.375 -81.834 1.00 57.84 241 LEU A N 1
ATOM 1930 C CA . LEU A 1 241 ? 43.789 3.080 -82.348 1.00 57.84 241 LEU A CA 1
ATOM 1931 C C . LEU A 1 241 ? 44.893 2.190 -82.953 1.00 57.84 241 LEU A C 1
ATOM 1933 O O . LEU A 1 241 ? 45.816 2.746 -83.536 1.00 57.84 241 LEU A O 1
ATOM 1937 N N . SER A 1 242 ? 44.847 0.853 -82.860 1.00 49.16 242 SER A N 1
ATOM 1938 C CA . SER A 1 242 ? 45.803 -0.013 -83.582 1.00 49.16 242 SER A CA 1
ATOM 1939 C C . SER A 1 242 ? 45.412 -1.498 -83.596 1.00 49.16 242 SER A C 1
ATOM 1941 O O . SER A 1 242 ? 44.928 -2.049 -82.604 1.00 49.16 242 SER A O 1
ATOM 1943 N N . ALA A 1 243 ? 45.698 -2.150 -84.727 1.00 48.69 243 ALA A N 1
ATOM 1944 C CA . ALA A 1 243 ? 45.649 -3.589 -84.936 1.00 48.69 243 ALA A CA 1
ATOM 1945 C C . ALA A 1 243 ? 46.948 -4.276 -84.464 1.00 48.69 243 ALA A C 1
ATOM 1947 O O . ALA A 1 243 ? 47.810 -4.581 -85.275 1.00 48.69 243 ALA A O 1
ATOM 1948 N N . GLN A 1 244 ? 47.070 -4.566 -83.164 1.00 41.69 244 GLN A N 1
ATOM 1949 C CA . GLN A 1 244 ? 47.582 -5.852 -82.652 1.00 41.69 244 GLN A CA 1
ATOM 1950 C C . GLN A 1 244 ? 47.482 -5.907 -81.112 1.00 41.69 244 GLN A C 1
ATOM 1952 O O . GLN A 1 244 ? 47.868 -4.949 -80.439 1.00 41.69 244 GLN A O 1
ATOM 1957 N N . PRO A 1 245 ? 47.009 -7.014 -80.508 1.00 47.69 245 PRO A N 1
ATOM 1958 C CA . PRO A 1 245 ? 46.964 -7.158 -79.060 1.00 47.69 245 PRO A CA 1
ATOM 1959 C C . PRO A 1 245 ? 48.207 -7.874 -78.511 1.00 47.69 245 PRO A C 1
ATOM 1961 O O . PRO A 1 245 ? 48.524 -8.997 -78.899 1.00 47.69 245 PRO A O 1
ATOM 1964 N N . HIS A 1 246 ? 48.843 -7.273 -77.506 1.00 45.09 246 HIS A N 1
ATOM 1965 C CA . HIS A 1 246 ? 49.619 -8.003 -76.501 1.00 45.09 246 HIS A CA 1
ATOM 1966 C C . HIS A 1 246 ? 48.885 -7.898 -75.156 1.00 45.09 246 HIS A C 1
ATOM 1968 O O . HIS A 1 246 ? 48.775 -6.790 -74.610 1.00 45.09 246 HIS A O 1
ATOM 1974 N N . PRO A 1 247 ? 48.314 -9.008 -74.646 1.00 46.78 247 PRO A N 1
ATOM 1975 C CA . PRO A 1 247 ? 47.743 -9.059 -73.310 1.00 46.78 247 PRO A CA 1
ATOM 1976 C C . PRO A 1 247 ? 48.873 -9.221 -72.292 1.00 46.78 247 PRO A C 1
ATOM 1978 O O . PRO A 1 247 ? 49.606 -10.205 -72.337 1.00 46.78 247 PRO A O 1
ATOM 1981 N N . LEU A 1 248 ? 48.993 -8.276 -71.358 1.00 47.53 248 LEU A N 1
ATOM 1982 C CA . LEU A 1 248 ? 49.758 -8.508 -70.137 1.00 47.53 248 LEU A CA 1
ATOM 1983 C C . LEU A 1 248 ? 48.832 -9.148 -69.090 1.00 47.53 248 LEU A C 1
ATOM 1985 O O . LEU A 1 248 ? 47.678 -8.719 -68.968 1.00 47.53 248 LEU A O 1
ATOM 1989 N N . PRO A 1 249 ? 49.290 -10.184 -68.366 1.00 45.91 249 PRO A N 1
ATOM 1990 C CA . PRO A 1 249 ? 48.482 -10.831 -67.347 1.00 45.91 249 PRO A CA 1
ATOM 1991 C C . PRO A 1 249 ? 48.248 -9.879 -66.173 1.00 45.91 249 PRO A C 1
ATOM 1993 O O . PRO A 1 249 ? 49.185 -9.315 -65.613 1.00 45.91 249 PRO A O 1
ATOM 1996 N N . LEU A 1 250 ? 46.979 -9.739 -65.789 1.00 42.59 250 LEU A N 1
ATOM 1997 C CA . LEU A 1 250 ? 46.557 -9.075 -64.561 1.00 42.59 250 LEU A CA 1
ATOM 1998 C C . LEU A 1 250 ? 47.199 -9.780 -63.361 1.00 42.59 250 LEU A C 1
ATOM 2000 O O . LEU A 1 250 ? 46.863 -10.927 -63.059 1.00 42.59 250 LEU A O 1
ATOM 2004 N N . LEU A 1 251 ? 48.090 -9.078 -62.663 1.00 39.19 251 LEU A N 1
ATOM 2005 C CA . LEU A 1 251 ? 48.615 -9.503 -61.373 1.00 39.19 251 LEU A CA 1
ATOM 2006 C C . LEU A 1 251 ? 47.479 -9.429 -60.346 1.00 39.19 251 LEU A C 1
ATOM 2008 O O . LEU A 1 251 ? 47.204 -8.392 -59.746 1.00 39.19 251 LEU A O 1
ATOM 2012 N N . ARG A 1 252 ? 46.767 -10.545 -60.185 1.00 44.75 252 ARG A N 1
ATOM 2013 C CA . ARG A 1 252 ? 45.826 -10.770 -59.086 1.00 44.75 252 ARG A CA 1
ATOM 2014 C C . ARG A 1 252 ? 46.629 -11.139 -57.841 1.00 44.75 252 ARG A C 1
ATOM 2016 O O . ARG A 1 252 ? 46.544 -12.261 -57.353 1.00 44.75 252 ARG A O 1
ATOM 2023 N N . GLU A 1 253 ? 47.433 -10.205 -57.349 1.00 43.28 253 GLU A N 1
ATOM 2024 C CA . GLU A 1 253 ? 47.951 -10.312 -55.992 1.00 43.28 253 GLU A CA 1
ATOM 2025 C C . GLU A 1 253 ? 46.784 -10.037 -55.051 1.00 43.28 253 GLU A C 1
ATOM 2027 O O . GLU A 1 253 ? 46.216 -8.944 -55.000 1.00 43.28 253 GLU A O 1
ATOM 2032 N N . HIS A 1 254 ? 46.342 -11.104 -54.393 1.00 47.06 254 HIS A N 1
ATOM 2033 C CA . HIS A 1 254 ? 45.354 -11.048 -53.338 1.00 47.06 254 HIS A CA 1
ATOM 2034 C C . HIS A 1 254 ? 45.886 -10.116 -52.248 1.00 47.06 254 HIS A C 1
ATOM 2036 O O . HIS A 1 254 ? 46.769 -10.489 -51.480 1.00 47.06 254 HIS A O 1
ATOM 2042 N N . LEU A 1 255 ? 45.352 -8.894 -52.191 1.00 48.19 255 LEU A N 1
ATOM 2043 C CA . LEU A 1 255 ? 45.544 -7.987 -51.066 1.00 48.19 255 LEU A CA 1
ATOM 2044 C C . LEU A 1 255 ? 44.740 -8.547 -49.881 1.00 48.19 255 LEU A C 1
ATOM 2046 O O . LEU A 1 255 ? 43.665 -8.051 -49.541 1.00 48.19 255 LEU A O 1
ATOM 2050 N N . GLU A 1 256 ? 45.219 -9.654 -49.309 1.00 43.88 256 GLU A N 1
ATOM 2051 C CA . GLU A 1 256 ? 44.684 -10.234 -48.084 1.00 43.88 256 GLU A CA 1
ATOM 2052 C C . GLU A 1 256 ? 45.052 -9.316 -46.921 1.00 43.88 256 GLU A C 1
ATOM 2054 O O . GLU A 1 256 ? 46.067 -9.470 -46.249 1.00 43.88 256 GLU A O 1
ATOM 2059 N N . LEU A 1 257 ? 44.191 -8.334 -46.667 1.00 51.53 257 LEU A N 1
ATOM 2060 C CA . LEU A 1 257 ? 44.136 -7.641 -45.385 1.00 51.53 257 LEU A CA 1
ATOM 2061 C C . LEU A 1 257 ? 43.484 -8.585 -44.361 1.00 51.53 257 LEU A C 1
ATOM 2063 O O . LEU A 1 257 ? 42.360 -8.357 -43.920 1.00 51.53 257 LEU A O 1
ATOM 2067 N N . SER A 1 258 ? 44.158 -9.688 -44.036 1.00 52.41 258 SER A N 1
ATOM 2068 C CA . SER A 1 258 ? 43.749 -10.627 -42.992 1.00 52.41 258 SER A CA 1
ATOM 2069 C C . SER A 1 258 ? 44.785 -10.584 -41.877 1.00 52.41 258 SER A C 1
ATOM 2071 O O . SER A 1 258 ? 45.934 -10.961 -42.092 1.00 52.41 258 SER A O 1
ATOM 2073 N N . GLY A 1 259 ? 44.397 -10.095 -40.693 1.00 45.78 259 GLY A N 1
ATOM 2074 C CA . GLY A 1 259 ? 45.233 -10.243 -39.495 1.00 45.78 259 GLY A CA 1
ATOM 2075 C C . GLY A 1 259 ? 45.337 -9.063 -38.529 1.00 45.78 259 GLY A C 1
ATOM 2076 O O . GLY A 1 259 ? 46.198 -9.104 -37.660 1.00 45.78 259 GLY A O 1
ATOM 2077 N N . ALA A 1 260 ? 44.497 -8.031 -38.621 1.00 42.94 260 ALA A N 1
ATOM 2078 C CA . ALA A 1 260 ? 44.365 -7.053 -37.539 1.00 42.94 260 ALA A CA 1
ATOM 2079 C C . ALA A 1 260 ? 42.882 -6.855 -37.241 1.00 42.94 260 ALA A C 1
ATOM 2081 O O . ALA A 1 260 ? 42.119 -6.556 -38.159 1.00 42.94 260 ALA A O 1
ATOM 2082 N N . GLU A 1 261 ? 42.490 -7.089 -35.986 1.00 51.12 261 GLU A N 1
ATOM 2083 C CA . GLU A 1 261 ? 41.133 -6.948 -35.444 1.00 51.12 261 GLU A CA 1
ATOM 2084 C C . GLU A 1 261 ? 40.447 -5.706 -36.026 1.00 51.12 261 GLU A C 1
ATOM 2086 O O . GLU A 1 261 ? 40.716 -4.568 -35.636 1.00 51.12 261 GLU A O 1
ATOM 2091 N N . SER A 1 262 ? 39.627 -5.910 -37.059 1.00 55.28 262 SER A N 1
ATOM 2092 C CA . SER A 1 262 ? 39.122 -4.790 -37.838 1.00 55.28 262 SER A CA 1
ATOM 2093 C C . SER A 1 262 ? 38.009 -4.109 -37.065 1.00 55.28 262 SER A C 1
ATOM 2095 O O . SER A 1 262 ? 36.961 -4.693 -36.808 1.00 55.28 262 SER A O 1
ATOM 2097 N N . ILE A 1 263 ? 38.235 -2.839 -36.742 1.00 62.56 263 ILE A N 1
ATOM 2098 C CA . ILE A 1 263 ? 37.238 -1.928 -36.167 1.00 62.56 263 ILE A CA 1
ATOM 2099 C C . ILE A 1 263 ? 36.058 -1.711 -37.147 1.00 62.56 263 ILE A C 1
ATOM 2101 O O . ILE A 1 263 ? 34.996 -1.230 -36.757 1.00 62.56 263 ILE A O 1
ATOM 2105 N N . MET A 1 264 ? 36.219 -2.076 -38.424 1.00 62.53 264 MET A N 1
ATOM 2106 C CA . MET A 1 264 ? 35.194 -1.959 -39.462 1.00 62.53 264 MET A CA 1
ATOM 2107 C C . MET A 1 264 ? 34.260 -3.172 -39.497 1.00 62.53 264 MET A C 1
ATOM 2109 O O . MET A 1 264 ? 34.697 -4.315 -39.377 1.00 62.53 264 MET A O 1
ATOM 2113 N N . GLY A 1 265 ? 32.974 -2.932 -39.766 1.00 72.00 265 GLY A N 1
ATOM 2114 C CA . GLY A 1 265 ? 32.019 -4.004 -40.027 1.00 72.00 265 GLY A CA 1
ATOM 2115 C C . GLY A 1 265 ? 32.293 -4.742 -41.343 1.00 72.00 265 GLY A C 1
ATOM 2116 O O . GLY A 1 265 ? 32.926 -4.225 -42.268 1.00 72.00 265 GLY A O 1
ATOM 2117 N N . ALA A 1 266 ? 31.773 -5.971 -41.431 1.00 81.38 266 ALA A N 1
ATOM 2118 C CA . ALA A 1 266 ? 31.924 -6.844 -42.594 1.00 81.38 266 ALA A CA 1
ATOM 2119 C C . ALA A 1 266 ? 31.518 -6.200 -43.945 1.00 81.38 266 ALA A C 1
ATOM 2121 O O . ALA A 1 266 ? 32.288 -6.334 -44.900 1.00 81.38 266 ALA A O 1
ATOM 2122 N N . PRO A 1 267 ? 30.376 -5.485 -44.083 1.00 85.00 267 PRO A N 1
ATOM 2123 C CA . PRO A 1 267 ? 30.015 -4.887 -45.370 1.00 85.00 267 PRO A CA 1
ATOM 2124 C C . PRO A 1 267 ? 30.874 -3.668 -45.748 1.00 85.00 267 PRO A C 1
ATOM 2126 O O . PRO A 1 267 ? 31.127 -3.456 -46.933 1.00 85.00 267 PRO A O 1
ATOM 2129 N N . GLU A 1 268 ? 31.370 -2.893 -44.780 1.00 88.50 268 GLU A N 1
ATOM 2130 C CA . GLU A 1 268 ? 32.312 -1.792 -45.026 1.00 88.50 268 GLU A CA 1
ATOM 2131 C C . GLU A 1 268 ? 33.646 -2.324 -45.521 1.00 88.50 268 GLU A C 1
ATOM 2133 O O . GLU A 1 268 ? 34.164 -1.845 -46.524 1.00 88.50 268 GLU A O 1
ATOM 2138 N N . MET A 1 269 ? 34.173 -3.357 -44.860 1.00 87.56 269 MET A N 1
ATOM 2139 C CA . MET A 1 269 ? 35.419 -3.993 -45.269 1.00 87.56 269 MET A CA 1
ATOM 2140 C C . MET A 1 269 ? 35.324 -4.523 -46.704 1.00 87.56 269 MET A C 1
ATOM 2142 O O . MET A 1 269 ? 36.231 -4.286 -47.501 1.00 87.56 269 MET A O 1
ATOM 2146 N N . ALA A 1 270 ? 34.209 -5.167 -47.060 1.00 89.06 270 ALA A N 1
ATOM 2147 C CA . ALA A 1 270 ? 33.977 -5.649 -48.418 1.00 89.06 270 ALA A CA 1
ATOM 2148 C C . ALA A 1 270 ? 33.929 -4.504 -49.450 1.00 89.06 270 ALA A C 1
ATOM 2150 O O . ALA A 1 270 ? 34.510 -4.627 -50.532 1.00 89.06 270 ALA A O 1
ATOM 2151 N N . ALA A 1 271 ? 33.280 -3.378 -49.126 1.00 91.81 271 ALA A N 1
ATOM 2152 C CA . ALA A 1 271 ? 33.242 -2.200 -49.996 1.00 91.81 271 ALA A CA 1
ATOM 2153 C C . ALA A 1 271 ? 34.631 -1.554 -50.157 1.00 91.81 271 ALA A C 1
ATOM 2155 O O . ALA A 1 271 ? 35.038 -1.241 -51.276 1.00 91.81 271 ALA A O 1
ATOM 2156 N N . CYS A 1 272 ? 35.395 -1.430 -49.066 1.00 91.56 272 CYS A N 1
ATOM 2157 C CA . CYS A 1 272 ? 36.780 -0.957 -49.074 1.00 91.56 272 CYS A CA 1
ATOM 2158 C C . CYS A 1 272 ? 37.674 -1.821 -49.966 1.00 91.56 272 CYS A C 1
ATOM 2160 O O . CYS A 1 272 ? 38.386 -1.300 -50.823 1.00 91.56 272 CYS A O 1
ATOM 2162 N N . GLN A 1 273 ? 37.624 -3.142 -49.789 1.00 91.75 273 GLN A N 1
ATOM 2163 C CA . GLN A 1 273 ? 38.421 -4.085 -50.574 1.00 91.75 273 GLN A CA 1
ATOM 2164 C C . GLN A 1 273 ? 38.056 -4.036 -52.063 1.00 91.75 273 GLN A C 1
ATOM 2166 O O . GLN A 1 273 ? 38.947 -4.034 -52.914 1.00 91.75 273 GLN A O 1
ATOM 2171 N N . SER A 1 274 ? 36.762 -3.940 -52.381 1.00 93.44 274 SER A N 1
ATOM 2172 C CA . SER A 1 274 ? 36.283 -3.855 -53.767 1.00 93.44 274 SER A CA 1
ATOM 2173 C C . SER A 1 274 ? 36.762 -2.569 -54.451 1.00 93.44 274 SER A C 1
ATOM 2175 O O . SER A 1 274 ? 37.319 -2.629 -55.551 1.00 93.44 274 SER A O 1
ATOM 2177 N N . LEU A 1 275 ? 36.659 -1.421 -53.767 1.00 95.31 275 LEU A N 1
ATOM 2178 C CA . LEU A 1 275 ? 37.182 -0.140 -54.248 1.00 95.31 275 LEU A CA 1
ATOM 2179 C C . LEU A 1 275 ? 38.700 -0.185 -54.465 1.00 95.31 275 LEU A C 1
ATOM 2181 O O . LEU A 1 275 ? 39.174 0.189 -55.536 1.00 95.31 275 LEU A O 1
ATOM 2185 N N . LEU A 1 276 ? 39.467 -0.668 -53.482 1.00 94.62 276 LEU A N 1
ATOM 2186 C CA . LEU A 1 276 ? 40.928 -0.764 -53.589 1.00 94.62 276 LEU A CA 1
ATOM 2187 C C . LEU A 1 276 ? 41.354 -1.659 -54.756 1.00 94.62 276 LEU A C 1
ATOM 2189 O O . LEU A 1 276 ? 42.272 -1.308 -55.497 1.00 94.62 276 LEU A O 1
ATOM 2193 N N . SER A 1 277 ? 40.657 -2.778 -54.969 1.00 92.94 277 SER A N 1
ATOM 2194 C CA . SER A 1 277 ? 40.907 -3.655 -56.114 1.00 92.94 277 SER A CA 1
ATOM 2195 C C . SER A 1 277 ? 40.635 -2.947 -57.446 1.00 92.94 277 SER A C 1
ATOM 2197 O O . SER A 1 277 ? 41.455 -3.027 -58.363 1.00 92.94 277 SER A O 1
ATOM 2199 N N . ALA A 1 278 ? 39.528 -2.203 -57.554 1.00 93.69 278 ALA A N 1
ATOM 2200 C CA . ALA A 1 278 ? 39.207 -1.431 -58.754 1.00 93.69 278 ALA A CA 1
ATOM 2201 C C . ALA A 1 278 ? 40.248 -0.333 -59.034 1.00 93.69 278 ALA A C 1
ATOM 2203 O O . ALA A 1 278 ? 40.688 -0.188 -60.177 1.00 93.69 278 ALA A O 1
ATOM 2204 N N . VAL A 1 279 ? 40.691 0.390 -58.000 1.00 94.56 279 VAL A N 1
ATOM 2205 C CA . VAL A 1 279 ? 41.739 1.419 -58.104 1.00 94.56 279 VAL A CA 1
ATOM 2206 C C . VAL A 1 279 ? 43.071 0.808 -58.543 1.00 94.56 279 VAL A C 1
ATOM 2208 O O . VAL A 1 279 ? 43.698 1.331 -59.462 1.00 94.56 279 VAL A O 1
ATOM 2211 N N . ALA A 1 280 ? 43.487 -0.320 -57.960 1.00 93.31 280 ALA A N 1
ATOM 2212 C CA . ALA A 1 280 ? 44.722 -1.006 -58.344 1.00 93.31 280 ALA A CA 1
ATOM 2213 C C . ALA A 1 280 ? 44.697 -1.465 -59.813 1.00 93.31 280 ALA A C 1
ATOM 2215 O O . ALA A 1 280 ? 45.667 -1.282 -60.552 1.00 93.31 280 ALA A O 1
ATOM 2216 N N . GLN A 1 281 ? 43.562 -2.005 -60.269 1.00 92.56 281 GLN A N 1
ATOM 2217 C CA . GLN A 1 281 ? 43.375 -2.417 -61.663 1.00 92.56 281 GLN A CA 1
ATOM 2218 C C . GLN A 1 281 ? 43.393 -1.224 -62.628 1.00 92.56 281 GLN A C 1
ATOM 2220 O O . GLN A 1 281 ? 43.998 -1.312 -63.701 1.00 92.56 281 GLN A O 1
ATOM 2225 N N . LEU A 1 282 ? 42.745 -0.111 -62.266 1.00 93.75 282 LEU A N 1
ATOM 2226 C CA . LEU A 1 282 ? 42.791 1.126 -63.046 1.00 93.75 282 LEU A CA 1
ATOM 2227 C C . LEU A 1 282 ? 44.225 1.657 -63.134 1.00 93.75 282 LEU A C 1
ATOM 2229 O O . LEU A 1 282 ? 44.691 1.927 -64.236 1.00 93.75 282 LEU A O 1
ATOM 2233 N N . HIS A 1 283 ? 44.937 1.735 -62.007 1.00 93.06 283 HIS A N 1
ATOM 2234 C CA . HIS A 1 283 ? 46.333 2.168 -61.961 1.00 93.06 283 HIS A CA 1
ATOM 2235 C C . HIS A 1 283 ? 47.205 1.340 -62.909 1.00 93.06 283 HIS A C 1
ATOM 2237 O O . HIS A 1 283 ? 47.862 1.901 -63.778 1.00 93.06 283 HIS A O 1
ATOM 2243 N N . HIS A 1 284 ? 47.149 0.008 -62.812 1.00 90.81 284 HIS A N 1
ATOM 2244 C CA . HIS A 1 284 ? 47.917 -0.870 -63.695 1.00 90.81 284 HIS A CA 1
ATOM 2245 C C . HIS A 1 284 ? 47.572 -0.657 -65.179 1.00 90.81 284 HIS A C 1
ATOM 2247 O O . HIS A 1 284 ? 48.459 -0.603 -66.032 1.00 90.81 284 HIS A O 1
ATOM 2253 N N . THR A 1 285 ? 46.286 -0.469 -65.489 1.00 90.88 285 THR A N 1
ATOM 2254 C CA . THR A 1 285 ? 45.832 -0.170 -66.855 1.00 90.88 285 THR A CA 1
ATOM 2255 C C . THR A 1 285 ? 46.413 1.158 -67.349 1.00 90.88 285 THR A C 1
ATOM 2257 O O . THR A 1 285 ? 46.941 1.209 -68.461 1.00 90.88 285 THR A O 1
ATOM 2260 N N . CYS A 1 286 ? 46.382 2.210 -66.525 1.00 90.00 286 CYS A N 1
ATOM 2261 C CA . CYS A 1 286 ? 46.991 3.505 -66.830 1.00 90.00 286 CYS A CA 1
ATOM 2262 C C . CYS A 1 286 ? 48.500 3.386 -67.061 1.00 90.00 286 CYS A C 1
ATOM 2264 O O . CYS A 1 286 ? 48.978 3.861 -68.088 1.00 90.00 286 CYS A O 1
ATOM 2266 N N . SER A 1 287 ? 49.236 2.718 -66.166 1.00 91.62 287 SER A N 1
ATOM 2267 C CA . SER A 1 287 ? 50.683 2.507 -66.309 1.00 91.62 287 SER A CA 1
ATOM 2268 C C . SER A 1 287 ? 51.008 1.806 -67.627 1.00 91.62 287 SER A C 1
ATOM 2270 O O . SER A 1 287 ? 51.770 2.335 -68.425 1.00 91.62 287 SER A O 1
ATOM 2272 N N . SER A 1 288 ? 50.317 0.704 -67.941 1.00 88.88 288 SER A N 1
ATOM 2273 C CA . SER A 1 288 ? 50.532 -0.014 -69.205 1.00 88.88 288 SER A CA 1
ATOM 2274 C C . SER A 1 288 ? 50.232 0.836 -70.449 1.00 88.88 288 SER A C 1
ATOM 2276 O O . SER A 1 288 ? 50.845 0.656 -71.502 1.00 88.88 288 SER A O 1
ATOM 2278 N N . ARG A 1 289 ? 49.278 1.774 -70.352 1.00 87.75 289 ARG A N 1
ATOM 2279 C CA . ARG A 1 289 ? 48.951 2.704 -71.437 1.00 87.75 289 ARG A CA 1
ATOM 2280 C C . ARG A 1 289 ? 50.042 3.754 -71.612 1.00 87.75 289 ARG A C 1
ATOM 2282 O O . ARG A 1 289 ? 50.346 4.085 -72.756 1.00 87.75 289 ARG A O 1
ATOM 2289 N N . ILE A 1 290 ? 50.594 4.264 -70.515 1.00 89.00 290 ILE A N 1
ATOM 2290 C CA . ILE A 1 290 ? 51.721 5.200 -70.528 1.00 89.00 290 ILE A CA 1
ATOM 2291 C C . ILE A 1 290 ? 52.935 4.519 -71.160 1.00 89.00 290 ILE A C 1
ATOM 2293 O O . ILE A 1 290 ? 53.425 5.027 -72.163 1.00 89.00 290 ILE A O 1
ATOM 2297 N N . ASP A 1 291 ? 53.314 3.328 -70.689 1.00 89.19 291 ASP A N 1
ATOM 2298 C CA . ASP A 1 291 ? 54.450 2.566 -71.229 1.00 89.19 291 ASP A CA 1
ATOM 2299 C C . ASP A 1 291 ? 54.309 2.336 -72.744 1.00 89.19 291 ASP A C 1
ATOM 2301 O O . ASP A 1 291 ? 55.255 2.509 -73.513 1.00 89.19 291 ASP A O 1
ATOM 2305 N N . TRP A 1 292 ? 53.101 1.988 -73.208 1.00 87.69 292 TRP A N 1
ATOM 2306 C CA . TRP A 1 292 ? 52.830 1.822 -74.639 1.00 87.69 292 TRP A CA 1
ATOM 2307 C C . TRP A 1 292 ? 52.964 3.135 -75.417 1.00 87.69 292 TRP A C 1
ATOM 2309 O O . TRP A 1 292 ? 53.563 3.152 -76.488 1.00 87.69 292 TRP A O 1
ATOM 2319 N N . LEU A 1 293 ? 52.414 4.239 -74.899 1.00 87.56 293 LEU A N 1
ATOM 2320 C CA . LEU A 1 293 ? 52.537 5.549 -75.545 1.00 87.56 293 LEU A CA 1
ATOM 2321 C C . LEU A 1 293 ? 54.002 5.991 -75.626 1.00 87.56 293 LEU A C 1
ATOM 2323 O O . LEU A 1 293 ? 54.410 6.554 -76.638 1.00 87.56 293 LEU A O 1
ATOM 2327 N N . GLU A 1 294 ? 54.805 5.711 -74.603 1.00 91.69 294 GLU A N 1
ATOM 2328 C CA . GLU A 1 294 ? 56.241 5.997 -74.598 1.00 91.69 294 GLU A CA 1
ATOM 2329 C C . GLU A 1 294 ? 57.002 5.171 -75.641 1.00 91.69 294 GLU A C 1
ATOM 2331 O O . GLU A 1 294 ? 57.858 5.713 -76.352 1.00 91.69 294 GLU A O 1
ATOM 2336 N N . GLN A 1 295 ? 56.670 3.884 -75.782 1.00 90.25 295 GLN A N 1
ATOM 2337 C CA . GLN A 1 295 ? 57.214 3.023 -76.837 1.00 90.25 295 GLN A CA 1
ATOM 2338 C C . GLN A 1 295 ? 56.825 3.529 -78.226 1.00 90.25 295 GLN A C 1
ATOM 2340 O O . GLN A 1 295 ? 57.689 3.650 -79.092 1.00 90.25 295 GLN A O 1
ATOM 2345 N N . GLU A 1 296 ? 55.558 3.892 -78.426 1.00 87.25 296 GLU A N 1
ATOM 2346 C CA . GLU A 1 296 ? 55.053 4.419 -79.693 1.00 87.25 296 GLU A CA 1
ATOM 2347 C C . GLU A 1 296 ? 55.747 5.741 -80.058 1.00 87.25 296 GLU A C 1
ATOM 2349 O O . GLU A 1 296 ? 56.238 5.902 -81.174 1.00 87.25 296 GLU A O 1
ATOM 2354 N N . VAL A 1 297 ? 55.889 6.670 -79.104 1.00 91.69 297 VAL A N 1
ATOM 2355 C CA . VAL A 1 297 ? 56.644 7.923 -79.290 1.00 91.69 297 VAL A CA 1
ATOM 2356 C C . VAL A 1 297 ? 58.111 7.641 -79.617 1.00 91.69 297 VAL A C 1
ATOM 2358 O O . VAL A 1 297 ? 58.692 8.315 -80.469 1.00 91.69 297 VAL A O 1
ATOM 2361 N N . SER A 1 298 ? 58.724 6.652 -78.968 1.00 93.62 298 SER A N 1
ATOM 2362 C CA . SER A 1 298 ? 60.112 6.259 -79.233 1.00 93.62 298 SER A CA 1
ATOM 2363 C C . SER A 1 298 ? 60.275 5.651 -80.628 1.00 93.62 298 SER A C 1
ATOM 2365 O O . SER A 1 298 ? 61.219 6.004 -81.336 1.00 93.62 298 SER A O 1
ATOM 2367 N N . ALA A 1 299 ? 59.328 4.818 -81.066 1.00 90.88 299 ALA A N 1
ATOM 2368 C CA . ALA A 1 299 ? 59.281 4.266 -82.416 1.00 90.88 299 ALA A CA 1
ATOM 2369 C C . ALA A 1 299 ? 59.112 5.376 -83.464 1.00 90.88 299 ALA A C 1
ATOM 2371 O O . ALA A 1 299 ? 59.882 5.439 -84.421 1.00 90.88 299 ALA A O 1
ATOM 2372 N N . HIS A 1 300 ? 58.196 6.324 -83.237 1.00 92.38 300 HIS A N 1
ATOM 2373 C CA . HIS A 1 300 ? 58.027 7.501 -84.092 1.00 92.38 300 HIS A CA 1
ATOM 2374 C C . HIS A 1 300 ? 59.308 8.342 -84.164 1.00 92.38 300 HIS A C 1
ATOM 2376 O O . HIS A 1 300 ? 59.724 8.743 -85.250 1.00 92.38 300 HIS A O 1
ATOM 2382 N N . ARG A 1 301 ? 59.979 8.588 -83.029 1.00 93.69 301 ARG A N 1
ATOM 2383 C CA . ARG A 1 301 ? 61.269 9.298 -82.996 1.00 93.69 301 ARG A CA 1
ATOM 2384 C C . ARG A 1 301 ? 62.350 8.552 -83.777 1.00 93.69 301 ARG A C 1
ATOM 2386 O O . ARG A 1 301 ? 63.103 9.189 -84.514 1.00 93.69 301 ARG A O 1
ATOM 2393 N N . SER A 1 302 ? 62.417 7.229 -83.643 1.00 93.38 302 SER A N 1
ATOM 2394 C CA . SER A 1 302 ? 63.348 6.384 -84.396 1.00 93.38 302 SER A CA 1
ATOM 2395 C C . SER A 1 302 ? 63.068 6.459 -85.897 1.00 93.38 302 SER A C 1
ATOM 2397 O O . SER A 1 302 ? 63.980 6.758 -86.662 1.00 93.38 302 SER A O 1
ATOM 2399 N N . HIS A 1 303 ? 61.805 6.324 -86.309 1.00 93.94 303 HIS A N 1
ATOM 2400 C CA . HIS A 1 303 ? 61.384 6.436 -87.705 1.00 93.94 303 HIS A CA 1
ATOM 2401 C C . HIS A 1 303 ? 61.710 7.812 -88.303 1.00 93.94 303 HIS A C 1
ATOM 2403 O O . HIS A 1 303 ? 62.296 7.899 -89.377 1.00 93.94 303 HIS A O 1
ATOM 2409 N N . VAL A 1 304 ? 61.415 8.905 -87.589 1.00 94.69 304 VAL A N 1
ATOM 2410 C CA . VAL A 1 304 ? 61.798 10.266 -88.009 1.00 94.69 304 VAL A CA 1
ATOM 2411 C C . VAL A 1 304 ? 63.316 10.400 -88.147 1.00 94.69 304 VAL A C 1
ATOM 2413 O O . VAL A 1 304 ? 63.792 11.060 -89.067 1.00 94.69 304 VAL A O 1
ATOM 2416 N N . THR A 1 305 ? 64.085 9.782 -87.251 1.00 94.12 305 THR A N 1
ATOM 2417 C CA . THR A 1 305 ? 65.553 9.796 -87.319 1.00 94.12 305 THR A CA 1
ATOM 2418 C C . THR A 1 305 ? 66.061 9.002 -88.524 1.00 94.12 305 THR A C 1
ATOM 2420 O O . THR A 1 305 ? 66.925 9.506 -89.236 1.00 94.12 305 THR A O 1
ATOM 2423 N N . ALA A 1 306 ? 65.484 7.830 -88.807 1.00 93.19 306 ALA A N 1
ATOM 2424 C CA . ALA A 1 306 ? 65.806 7.016 -89.979 1.00 93.19 306 ALA A CA 1
ATOM 2425 C C . ALA A 1 306 ? 65.484 7.749 -91.291 1.00 93.19 306 ALA A C 1
ATOM 2427 O O . ALA A 1 306 ? 66.345 7.864 -92.158 1.00 93.19 306 ALA A O 1
ATOM 2428 N N . LEU A 1 307 ? 64.292 8.348 -91.402 1.00 93.88 307 LEU A N 1
ATOM 2429 C CA . LEU A 1 307 ? 63.922 9.185 -92.548 1.00 93.88 307 LEU A CA 1
ATOM 2430 C C . LEU A 1 307 ? 64.892 10.357 -92.735 1.00 93.88 307 LEU A C 1
ATOM 2432 O O . LEU A 1 307 ? 65.265 10.684 -93.859 1.00 93.88 307 LEU A O 1
ATOM 2436 N N . ARG A 1 308 ? 65.327 10.991 -91.638 1.00 93.75 308 ARG A N 1
ATOM 2437 C CA . ARG A 1 308 ? 66.338 12.055 -91.693 1.00 93.75 308 ARG A CA 1
ATOM 2438 C C . ARG A 1 308 ? 67.683 11.540 -92.202 1.00 93.75 308 ARG A C 1
ATOM 2440 O O . ARG A 1 308 ? 68.279 12.221 -93.031 1.00 93.75 308 ARG A O 1
ATOM 2447 N N . SER A 1 309 ? 68.154 10.376 -91.746 1.00 91.19 309 SER A N 1
ATOM 2448 C CA . SER A 1 309 ? 69.401 9.785 -92.251 1.00 91.19 309 SER A CA 1
ATOM 2449 C C . SER A 1 309 ? 69.286 9.348 -93.710 1.00 91.19 309 SER A C 1
ATOM 2451 O O . SER A 1 309 ? 70.190 9.620 -94.488 1.00 91.19 309 SER A O 1
ATOM 2453 N N . GLU A 1 310 ? 68.165 8.752 -94.122 1.00 93.00 310 GLU A N 1
ATOM 2454 C CA . GLU A 1 310 ? 67.941 8.358 -95.518 1.00 93.00 310 GLU A CA 1
ATOM 2455 C C . GLU A 1 310 ? 67.891 9.569 -96.452 1.00 93.00 310 GLU A C 1
ATOM 2457 O O . GLU A 1 310 ? 68.452 9.520 -97.546 1.00 93.00 310 GLU A O 1
ATOM 2462 N N . LEU A 1 311 ? 67.264 10.668 -96.017 1.00 90.69 311 LEU A N 1
ATOM 2463 C CA . LEU A 1 311 ? 67.253 11.928 -96.757 1.00 90.69 311 LEU A CA 1
ATOM 2464 C C . LEU A 1 311 ? 68.664 12.522 -96.868 1.00 90.69 311 LEU A C 1
ATOM 2466 O O . LEU A 1 311 ? 69.049 12.977 -97.942 1.00 90.69 311 LEU A O 1
ATOM 2470 N N . GLN A 1 312 ? 69.452 12.491 -95.787 1.00 90.06 312 GLN A N 1
ATOM 2471 C CA . GLN A 1 312 ? 70.857 12.913 -95.817 1.00 90.06 312 GLN A CA 1
ATOM 2472 C C . GLN A 1 312 ? 71.682 12.057 -96.786 1.00 90.06 312 GLN A C 1
ATOM 2474 O O . GLN A 1 312 ? 72.394 12.605 -97.626 1.00 90.06 312 GLN A O 1
ATOM 2479 N N . ASP A 1 313 ? 71.541 10.735 -96.729 1.00 87.44 313 ASP A N 1
ATOM 2480 C CA . ASP A 1 313 ? 72.217 9.804 -97.632 1.00 87.44 313 ASP A CA 1
ATOM 2481 C C . ASP A 1 313 ? 71.786 9.997 -99.091 1.00 87.44 313 ASP A C 1
ATOM 2483 O O . ASP A 1 313 ? 72.620 9.940 -99.994 1.00 87.44 313 ASP A O 1
ATOM 2487 N N . ALA A 1 314 ? 70.499 10.249 -99.350 1.00 83.12 314 ALA A N 1
ATOM 2488 C CA . ALA A 1 314 ? 69.999 10.570 -100.684 1.00 83.12 314 ALA A CA 1
ATOM 2489 C C . ALA A 1 314 ? 70.632 11.861 -101.223 1.00 83.12 314 ALA A C 1
ATOM 2491 O O . ALA A 1 314 ? 71.146 11.857 -102.341 1.00 83.12 314 ALA A O 1
ATOM 2492 N N . CYS A 1 315 ? 70.703 12.918 -100.407 1.00 80.62 315 CYS A N 1
ATOM 2493 C CA . CYS A 1 315 ? 71.410 14.149 -100.760 1.00 80.62 315 CYS A CA 1
ATOM 2494 C C . CYS A 1 315 ? 72.900 13.900 -101.053 1.00 80.62 315 CYS A C 1
ATOM 2496 O O . CYS A 1 315 ? 73.454 14.491 -101.977 1.00 80.62 315 CYS A O 1
ATOM 2498 N N . LEU A 1 316 ? 73.579 13.035 -100.292 1.00 82.00 316 LEU A N 1
ATOM 2499 C CA . LEU A 1 316 ? 74.984 12.689 -100.547 1.00 82.00 316 LEU A CA 1
ATOM 2500 C C . LEU A 1 316 ? 75.160 11.897 -101.853 1.00 82.00 316 LEU A C 1
ATOM 2502 O O . LEU A 1 316 ? 76.109 12.154 -102.594 1.00 82.00 316 LEU A O 1
ATOM 2506 N N . ARG A 1 317 ? 74.239 10.976 -102.170 1.00 78.06 317 ARG A N 1
ATOM 2507 C CA . ARG A 1 317 ? 74.235 10.228 -103.440 1.00 78.06 317 ARG A CA 1
ATOM 2508 C C . ARG A 1 317 ? 74.022 11.140 -104.649 1.00 78.06 317 ARG A C 1
ATOM 2510 O O . ARG A 1 317 ? 74.758 11.000 -105.623 1.00 78.06 317 ARG A O 1
ATOM 2517 N N . ASP A 1 318 ? 73.105 12.101 -104.566 1.00 68.44 318 ASP A N 1
ATOM 2518 C CA . ASP A 1 318 ? 72.902 13.099 -105.628 1.00 68.44 318 ASP A CA 1
ATOM 2519 C C . ASP A 1 318 ? 74.139 13.989 -105.831 1.00 68.44 318 ASP A C 1
ATOM 2521 O O . ASP A 1 318 ? 74.511 14.293 -106.964 1.00 68.44 318 ASP A O 1
ATOM 2525 N N . ASN A 1 319 ? 74.851 14.340 -104.754 1.00 62.50 319 ASN A N 1
ATOM 2526 C CA . ASN A 1 319 ? 76.102 15.097 -104.850 1.00 62.50 319 ASN A CA 1
ATOM 2527 C C . ASN A 1 319 ? 77.266 14.287 -105.468 1.00 62.50 319 ASN A C 1
ATOM 2529 O O . ASN A 1 319 ? 78.147 14.876 -106.092 1.00 62.50 319 ASN A O 1
ATOM 2533 N N . LEU A 1 320 ? 77.283 12.953 -105.333 1.00 58.25 320 LEU A N 1
ATOM 2534 C CA . LEU A 1 320 ? 78.301 12.065 -105.927 1.00 58.25 320 LEU A CA 1
ATOM 2535 C C . LEU A 1 320 ? 77.982 11.637 -107.372 1.00 58.25 320 LEU A C 1
ATOM 2537 O O . LEU A 1 320 ? 78.897 11.282 -108.114 1.00 58.25 320 LEU A O 1
ATOM 2541 N N . ALA A 1 321 ? 76.716 11.705 -107.798 1.00 54.12 321 ALA A N 1
ATOM 2542 C CA . ALA A 1 321 ? 76.311 11.535 -109.198 1.00 54.12 321 ALA A CA 1
ATOM 2543 C C . ALA A 1 321 ? 76.715 12.733 -110.088 1.00 54.12 321 ALA A C 1
ATOM 2545 O O . ALA A 1 321 ? 76.642 12.663 -111.317 1.00 54.12 321 ALA A O 1
ATOM 2546 N N . TYR A 1 322 ? 77.195 13.820 -109.480 1.00 47.00 322 TYR A N 1
ATOM 2547 C CA . TYR A 1 322 ? 77.721 14.986 -110.173 1.00 47.00 322 TYR A CA 1
ATOM 2548 C C . TYR A 1 322 ? 79.175 14.744 -110.622 1.00 47.00 322 TYR A C 1
ATOM 2550 O O . TYR A 1 322 ? 80.133 15.047 -109.909 1.00 47.00 322 TYR A O 1
ATOM 2558 N N . VAL A 1 323 ? 79.375 14.208 -111.834 1.00 39.50 323 VAL A N 1
ATOM 2559 C CA . VAL A 1 323 ? 80.694 14.255 -112.493 1.00 39.50 323 VAL A CA 1
ATOM 2560 C C . VAL A 1 323 ? 81.060 15.728 -112.728 1.00 39.50 323 VAL A C 1
ATOM 2562 O O . VAL A 1 323 ? 80.306 16.431 -113.404 1.00 39.50 323 VAL A O 1
ATOM 2565 N N . PRO A 1 324 ? 82.204 16.238 -112.234 1.00 46.75 324 PRO A N 1
ATOM 2566 C CA . PRO A 1 324 ? 82.597 17.611 -112.506 1.00 46.75 324 PRO A CA 1
ATOM 2567 C C . PRO A 1 324 ? 82.925 17.754 -113.995 1.00 46.75 324 PRO A C 1
ATOM 2569 O O . PRO A 1 324 ? 83.952 17.271 -114.477 1.00 46.75 324 PRO A O 1
ATOM 2572 N N . VAL A 1 325 ? 82.066 18.458 -114.735 1.00 45.00 325 VAL A N 1
ATOM 2573 C CA . VAL A 1 325 ? 82.314 18.891 -116.117 1.00 45.00 325 VAL A CA 1
ATOM 2574 C C . VAL A 1 325 ? 83.408 19.969 -116.105 1.00 45.00 325 VAL A C 1
ATOM 2576 O O . VAL A 1 325 ? 83.162 21.151 -116.301 1.00 45.00 325 VAL A O 1
ATOM 2579 N N . ARG A 1 326 ? 84.658 19.571 -115.852 1.00 46.41 326 ARG A N 1
ATOM 2580 C CA . ARG A 1 326 ? 85.859 20.407 -116.034 1.00 46.41 326 ARG A CA 1
ATOM 2581 C C . ARG A 1 326 ? 86.610 20.089 -117.332 1.00 46.41 326 ARG A C 1
ATOM 2583 O O . ARG A 1 326 ? 87.787 20.405 -117.453 1.00 46.41 326 ARG A O 1
ATOM 2590 N N . ARG A 1 327 ? 85.947 19.481 -118.326 1.00 40.66 327 ARG A N 1
ATOM 2591 C CA . ARG A 1 327 ? 86.599 19.106 -119.598 1.00 40.66 327 ARG A CA 1
ATOM 2592 C C . ARG A 1 327 ? 85.905 19.532 -120.894 1.00 40.66 327 ARG A C 1
ATOM 2594 O O . ARG A 1 327 ? 86.445 19.240 -121.950 1.00 40.66 327 ARG A O 1
ATOM 2601 N N . PHE A 1 328 ? 84.799 20.278 -120.838 1.00 43.25 328 PHE A N 1
ATOM 2602 C CA . PHE A 1 328 ? 84.103 20.746 -122.052 1.00 43.25 328 PHE A CA 1
ATOM 2603 C C . PHE A 1 328 ? 84.349 22.215 -122.443 1.00 43.25 328 PHE A C 1
ATOM 2605 O O . PHE A 1 328 ? 83.932 22.620 -123.519 1.00 43.25 328 PHE A O 1
ATOM 2612 N N . ILE A 1 329 ? 85.076 23.008 -121.644 1.00 47.19 329 ILE A N 1
ATOM 2613 C CA . ILE A 1 329 ? 85.263 24.452 -121.922 1.00 47.19 329 ILE A CA 1
ATOM 2614 C C . ILE A 1 329 ? 86.554 24.765 -122.715 1.00 47.19 329 ILE A C 1
ATOM 2616 O O . ILE A 1 329 ? 86.729 25.878 -123.192 1.00 47.19 329 ILE A O 1
ATOM 2620 N N . ILE A 1 330 ? 87.447 23.795 -122.952 1.00 44.22 330 ILE A N 1
ATOM 2621 C CA . ILE A 1 330 ? 88.750 24.066 -123.607 1.00 44.22 330 ILE A CA 1
ATOM 2622 C C . ILE A 1 330 ? 88.708 23.987 -125.153 1.00 44.22 330 ILE A C 1
ATOM 2624 O O . ILE A 1 330 ? 89.677 24.368 -125.795 1.00 44.22 330 ILE A O 1
ATOM 2628 N N . ILE A 1 331 ? 87.602 23.577 -125.789 1.00 44.31 331 ILE A N 1
ATOM 2629 C CA . ILE A 1 331 ? 87.556 23.427 -127.266 1.00 44.31 331 ILE A CA 1
ATOM 2630 C C . ILE A 1 331 ? 86.717 24.504 -127.988 1.00 44.31 331 ILE A C 1
ATOM 2632 O O . ILE A 1 331 ? 86.832 24.640 -129.198 1.00 44.31 331 ILE A O 1
ATOM 2636 N N . ILE A 1 332 ? 85.956 25.355 -127.289 1.00 47.34 332 ILE A N 1
ATOM 2637 C CA . ILE A 1 332 ? 85.121 26.391 -127.940 1.00 47.34 332 ILE A CA 1
ATOM 2638 C C . ILE A 1 332 ? 85.501 27.802 -127.474 1.00 47.34 332 ILE A C 1
ATOM 2640 O O . ILE A 1 332 ? 84.638 28.579 -127.103 1.00 47.34 332 ILE A O 1
ATOM 2644 N N . ILE A 1 333 ? 86.794 28.144 -127.449 1.00 45.50 333 ILE A N 1
ATOM 2645 C CA . ILE A 1 333 ? 87.256 29.549 -127.470 1.00 45.50 333 ILE A CA 1
ATOM 2646 C C . ILE A 1 333 ? 88.600 29.609 -128.222 1.00 45.50 333 ILE A C 1
ATOM 2648 O O . ILE A 1 333 ? 89.663 29.810 -127.641 1.00 45.50 333 ILE A O 1
ATOM 2652 N N . SER A 1 334 ? 88.582 29.351 -129.531 1.00 42.16 334 SER A N 1
ATOM 2653 C CA . SER A 1 334 ? 89.673 29.758 -130.440 1.00 42.16 334 SER A CA 1
ATOM 2654 C C . SER A 1 334 ? 89.203 30.172 -131.836 1.00 42.16 334 SER A C 1
ATOM 2656 O O . SER A 1 334 ? 90.036 30.542 -132.651 1.00 42.16 334 SER A O 1
ATOM 2658 N N . GLU A 1 335 ? 87.896 30.237 -132.104 1.00 40.09 335 GLU A N 1
ATOM 2659 C CA . GLU A 1 335 ? 87.387 30.851 -133.333 1.00 40.09 335 GLU A CA 1
ATOM 2660 C C . GLU A 1 335 ? 86.126 31.680 -133.045 1.00 40.09 335 GLU A C 1
ATOM 2662 O O . GLU A 1 335 ? 85.093 31.144 -132.658 1.00 40.09 335 GLU A O 1
ATOM 2667 N N . GLY A 1 336 ? 86.231 32.999 -133.242 1.00 39.91 336 GLY A N 1
ATOM 2668 C CA . GLY A 1 336 ? 85.118 33.832 -133.712 1.00 39.91 336 GLY A CA 1
ATOM 2669 C C . GLY A 1 336 ? 84.130 34.400 -132.687 1.00 39.91 336 GLY A C 1
ATOM 2670 O O . GLY A 1 336 ? 82.952 34.063 -132.708 1.00 39.91 336 GLY A O 1
ATOM 2671 N N . SER A 1 337 ? 84.579 35.357 -131.875 1.00 44.00 337 SER A N 1
ATOM 2672 C CA . SER A 1 337 ? 83.780 36.512 -131.420 1.00 44.00 337 SER A CA 1
ATOM 2673 C C . SER A 1 337 ? 83.232 37.276 -132.642 1.00 44.00 337 SER A C 1
ATOM 2675 O O . SER A 1 337 ? 83.987 37.502 -133.581 1.00 44.00 337 SER A O 1
ATOM 2677 N N . ASP A 1 338 ? 81.946 37.630 -132.747 1.00 51.56 338 ASP A N 1
ATOM 2678 C CA . ASP A 1 338 ? 81.509 38.947 -132.249 1.00 51.56 338 ASP A CA 1
ATOM 2679 C C . ASP A 1 338 ? 79.976 39.154 -132.118 1.00 51.56 338 ASP A C 1
ATOM 2681 O O . ASP A 1 338 ? 79.537 40.232 -131.724 1.00 51.56 338 ASP A O 1
ATOM 2685 N N . GLU A 1 339 ? 79.121 38.160 -132.395 1.00 51.69 339 GLU A N 1
ATOM 2686 C CA . GLU A 1 339 ? 77.651 38.356 -132.322 1.00 51.69 339 GLU A CA 1
ATOM 2687 C C . GLU A 1 339 ? 76.970 37.751 -131.081 1.00 51.69 339 GLU A C 1
ATOM 2689 O O . GLU A 1 339 ? 75.895 38.201 -130.687 1.00 51.69 339 GLU A O 1
ATOM 2694 N N . PHE A 1 340 ? 77.608 36.812 -130.376 1.00 54.19 340 PHE A N 1
ATOM 2695 C CA . PHE A 1 340 ? 77.010 36.185 -129.184 1.00 54.19 340 PHE A CA 1
ATOM 2696 C C . PHE A 1 340 ? 77.095 37.047 -127.911 1.00 54.19 340 PHE A C 1
ATOM 2698 O O . PHE A 1 340 ? 76.278 36.893 -127.002 1.00 54.19 340 PHE A O 1
ATOM 2705 N N . LEU A 1 341 ? 78.026 38.009 -127.858 1.00 52.94 341 LEU A N 1
ATOM 2706 C CA . LEU A 1 341 ? 78.203 38.903 -126.706 1.00 52.94 341 LEU A CA 1
ATOM 2707 C C . LEU A 1 341 ? 77.102 39.970 -126.578 1.00 52.94 341 LEU A C 1
ATOM 2709 O O . LEU A 1 341 ? 76.890 40.477 -125.483 1.00 52.94 341 LEU A O 1
ATOM 2713 N N . LYS A 1 342 ? 76.323 40.239 -127.635 1.00 52.44 342 LYS A N 1
ATOM 2714 C CA . LYS A 1 342 ? 75.142 41.122 -127.552 1.00 52.44 342 LYS A CA 1
ATOM 2715 C C . LYS A 1 342 ? 73.864 40.406 -127.107 1.00 52.44 342 LYS A C 1
ATOM 2717 O O . LYS A 1 342 ? 72.939 41.061 -126.640 1.00 52.44 342 LYS A O 1
ATOM 2722 N N . SER A 1 343 ? 73.818 39.073 -127.184 1.00 51.31 343 SER A N 1
ATOM 2723 C CA . SER A 1 343 ? 72.669 38.293 -126.700 1.00 51.31 343 SER A CA 1
ATOM 2724 C C . SER A 1 343 ? 72.802 37.870 -125.229 1.00 51.31 343 SER A C 1
ATOM 2726 O O . SER A 1 343 ? 71.795 37.552 -124.601 1.00 51.31 343 SER A O 1
ATOM 2728 N N . LEU A 1 344 ? 74.014 37.902 -124.656 1.00 53.16 344 LEU A N 1
ATOM 2729 C CA . LEU A 1 344 ? 74.267 37.575 -123.245 1.00 53.16 344 LEU A CA 1
ATOM 2730 C C . LEU A 1 344 ? 74.097 38.769 -122.286 1.00 53.16 344 LEU A C 1
ATOM 2732 O O . LEU A 1 344 ? 73.749 38.550 -121.127 1.00 53.16 344 LEU A O 1
ATOM 2736 N N . GLU A 1 345 ? 74.222 40.017 -122.752 1.00 51.75 345 GLU A N 1
ATOM 2737 C CA . GLU A 1 345 ? 73.893 41.205 -121.940 1.00 51.75 345 GLU A CA 1
ATOM 2738 C C . GLU A 1 345 ? 72.382 41.373 -121.701 1.00 51.75 345 GLU A C 1
ATOM 2740 O O . GLU A 1 345 ? 71.984 41.947 -120.690 1.00 51.75 345 GLU A O 1
ATOM 2745 N N . SER A 1 346 ? 71.527 40.800 -122.558 1.00 52.03 346 SER A N 1
ATOM 2746 C CA . SER A 1 346 ? 70.069 40.830 -122.361 1.00 52.03 346 SER A CA 1
ATOM 2747 C C . SER A 1 346 ? 69.548 39.742 -121.413 1.00 52.03 346 SER A C 1
ATOM 2749 O O . SER A 1 346 ? 68.423 39.859 -120.939 1.00 52.03 346 SER A O 1
ATOM 2751 N N . PHE A 1 347 ? 70.341 38.707 -121.106 1.00 52.84 347 PHE A N 1
ATOM 2752 C CA . PHE A 1 347 ? 69.949 37.638 -120.171 1.00 52.84 347 PHE A CA 1
ATOM 2753 C C . PHE A 1 347 ? 70.521 37.861 -118.758 1.00 52.84 347 PHE A C 1
ATOM 2755 O O . PHE A 1 347 ? 69.978 37.372 -117.770 1.00 52.84 347 PHE A O 1
ATOM 2762 N N . TYR A 1 348 ? 71.585 38.663 -118.633 1.00 47.47 348 TYR A N 1
ATOM 2763 C CA . TYR A 1 348 ? 72.225 38.968 -117.347 1.00 47.47 348 TYR A CA 1
ATOM 2764 C C . TYR A 1 348 ? 71.499 40.047 -116.515 1.00 47.47 348 TYR A C 1
ATOM 2766 O O . TYR A 1 348 ? 71.807 40.224 -115.338 1.00 47.47 348 TYR A O 1
ATOM 2774 N N . VAL A 1 349 ? 70.503 40.735 -117.089 1.00 52.97 349 VAL A N 1
ATOM 2775 C CA . VAL A 1 349 ? 69.670 41.738 -116.389 1.00 52.97 349 VAL A CA 1
ATOM 2776 C C . VAL A 1 349 ? 68.434 41.114 -115.714 1.00 52.97 349 VAL A C 1
ATOM 2778 O O . VAL A 1 349 ? 67.852 41.729 -114.824 1.00 52.97 349 VAL A O 1
ATOM 2781 N N . GLU A 1 350 ? 68.079 39.863 -116.028 1.00 47.84 350 GLU A N 1
ATOM 2782 C CA . GLU A 1 350 ? 66.897 39.187 -115.459 1.00 47.84 350 GLU A CA 1
ATOM 2783 C C . GLU A 1 350 ? 67.228 38.203 -114.313 1.00 47.84 350 GLU A C 1
ATOM 2785 O O . GLU A 1 350 ? 66.328 37.669 -113.672 1.00 47.84 350 GLU A O 1
ATOM 2790 N N . PHE A 1 351 ? 68.515 38.006 -113.981 1.00 49.28 351 PHE A N 1
ATOM 2791 C CA . PHE A 1 351 ? 68.955 37.013 -112.983 1.00 49.28 351 PHE A CA 1
ATOM 2792 C C . PHE A 1 351 ? 69.589 37.594 -111.698 1.00 49.28 351 PHE A C 1
ATOM 2794 O O . PHE A 1 351 ? 70.027 36.840 -110.832 1.00 49.28 351 PHE A O 1
ATOM 2801 N N . ILE A 1 352 ? 69.609 38.925 -111.509 1.00 53.28 352 ILE A N 1
ATOM 2802 C CA . ILE A 1 352 ? 70.085 39.570 -110.263 1.00 53.28 352 ILE A CA 1
ATOM 2803 C C . ILE A 1 352 ? 69.070 40.609 -109.752 1.00 53.28 352 ILE A C 1
ATOM 2805 O O . ILE A 1 352 ? 69.271 41.819 -109.816 1.00 53.28 352 ILE A O 1
ATOM 2809 N N . LYS A 1 353 ? 67.958 40.112 -109.207 1.00 44.16 353 LYS A N 1
ATOM 2810 C CA . LYS A 1 353 ? 67.174 40.724 -108.115 1.00 44.16 353 LYS A CA 1
ATOM 2811 C C . LYS A 1 353 ? 66.382 39.589 -107.464 1.00 44.16 353 LYS A C 1
ATOM 2813 O O . LYS A 1 353 ? 65.302 39.238 -107.905 1.00 44.16 353 LYS A O 1
ATOM 2818 N N . SER A 1 354 ? 67.080 38.781 -106.680 1.00 39.62 354 SER A N 1
ATOM 2819 C CA . SER A 1 354 ? 67.077 38.829 -105.214 1.00 39.62 354 SER A CA 1
ATOM 2820 C C . SER A 1 354 ? 65.785 38.333 -104.555 1.00 39.62 354 SER A C 1
ATOM 2822 O O . SER A 1 354 ? 64.690 38.592 -105.043 1.00 39.62 354 SER A O 1
ATOM 2824 N N . PRO A 1 355 ? 65.936 37.618 -103.432 1.00 46.84 355 PRO A N 1
ATOM 2825 C CA . PRO A 1 355 ? 65.089 36.514 -103.020 1.00 46.84 355 PRO A CA 1
ATOM 2826 C C . PRO A 1 355 ? 64.340 36.830 -101.717 1.00 46.84 355 PRO A C 1
ATOM 2828 O O . PRO A 1 355 ? 64.526 37.881 -101.108 1.00 46.84 355 PRO A O 1
ATOM 2831 N N . GLY A 1 356 ? 63.581 35.847 -101.240 1.00 40.81 356 GLY A N 1
ATOM 2832 C CA . GLY A 1 356 ? 63.247 35.708 -99.823 1.00 40.81 356 GLY A CA 1
ATOM 2833 C C . GLY A 1 356 ? 61.759 35.905 -99.547 1.00 40.81 356 GLY A C 1
ATOM 2834 O O . GLY A 1 356 ? 61.242 37.004 -99.680 1.00 40.81 356 GLY A O 1
ATOM 2835 N N . THR A 1 357 ? 60.989 34.828 -99.398 1.00 41.91 357 THR A N 1
ATOM 2836 C CA . THR A 1 357 ? 60.864 33.908 -98.242 1.00 41.91 357 THR A CA 1
ATOM 2837 C C . THR A 1 357 ? 59.803 34.358 -97.251 1.00 41.91 357 THR A C 1
ATOM 2839 O O . THR A 1 357 ? 59.997 35.362 -96.576 1.00 41.91 357 THR A O 1
ATOM 2842 N N . MET A 1 358 ? 58.815 33.458 -97.147 1.00 41.38 358 MET A N 1
ATOM 2843 C CA . MET A 1 358 ? 58.029 33.051 -95.973 1.00 41.38 358 MET A CA 1
ATOM 2844 C C . MET A 1 358 ? 57.136 34.101 -95.322 1.00 41.38 358 MET A C 1
ATOM 2846 O O . MET A 1 358 ? 57.655 34.992 -94.620 1.00 41.38 358 MET A O 1
#

pLDDT: mean 78.1, std 21.87, range [32.5, 98.75]

Foldseek 3Di:
DPVVVVVVVVVVVVVVVVVVVPDDDDDDDDDDPQPVPVCVVVVVVVDDPDPPVVVVVVVVVVVVVVVVVVVVVVVVVVVVVVVVVVVVVVVVVVVVVVVPPDDPPVVVVVVVVVVVVVVVVVVVVVVVVVVVVVVVVVVVVVVVVVVVVVVVVVVVVVVVVVVVVVVVVVVVVVVVVVVVVVVVVVVVVVVVVVVVVVVVVVVVVVVVVVVVLVVLLVVLVVLLVVLQVLLVVLVVVVVVPDPDDDDDDDPPPPPPPPDDPDPDDPSSVVSVSSSVVSNVSSVVSVVVSVVVVVVVVVVVVVVVVVVVVVVVVVVVVVVVVDDPPPDPPPPPPDDDDDDVVVVVVVVVVVPPDDDDDD

Secondary structure (DSSP, 8-state):
--HHHHHHHHHHHHHHHHHHTT---------SS-HHHHHHHHHTTT--SS--HHHHHHHHHHHHHHHHHHHHHHHHHHHHHHHHHHHHHHHHHHHHHHHT-PPPHHHHHHHHHHHHHHHHHHHHHHHHHHHHHHHHHHHHHHHHHHHHHHHHHHHHHHHHHHHHHHHHHHHHHHHHHHHHHHHHHHHHHHHHHHHHHHHHHHHHHHHHHHHHHHHHHHHHHHHHHHHHHHHHHHHHHHHHH-S---PPP---------SS--SS-HHHHHHHHHHHHHHHHHHHHHHHHHHHHHHHHHHHHHHHHHHHHHHHHHHHHHHHS-----SSSSSSSSS--SSTHHHHTTTTTSS-S-----

Sequence (358 aa):
MSASRSALSRLLNHLLDQSEVHSSLSHCRLDEDTLSSRLKLGLSRLTPPHPNTKALVSTLQQHFLLFSQRLHSAEVERRSLRLEVANLKKGLRQERAETSRTVPAERFNSVCVELRQALSREQEAQALIQEQTDRLHALQLRVDTHTLEQTNTQHTLGQTAQSLLEARQEVSRKERSLRILGKHLSGVQKERKQLEERLRQVEEELRDAGRRKDSLISSMKAAETSCREVRDGLIQSRRSLSAQPHPLPLLREHLELSGAESIMGAPEMAACQSLLSAVAQLHHTCSSRIDWLEQEVSAHRSHVTALRSELQDACLRDNLAYVPVRRFIIIIISEGSDEFLKSLESFYVEFIKSPGTM

InterPro domains:
  IPR038820 Coiled-coil domain-containing protein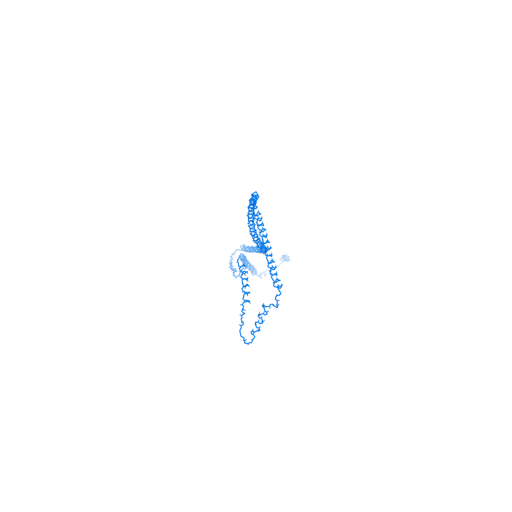 171 [PF28256] (1-319)